Protein AF-A0A1Z9QX87-F1 (afdb_monomer_lite)

Foldseek 3Di:
DDDDDDDDDDDDDDDDDDDDDDDDDDDDDDDDDDDPDDDDDDDDDDDDDDDDDDDDDDDDDDDDPPPDDDPLLVAQKAFEDEPPQLVCVLVVFAQWDFALDDDPAFAKYFYHYPPPQWTFKMWTFHDKDDLDDLVRCVVCCRHHVDDSVQCVPPPRRRRMTRGIDPIGTQPDTAHFDADPPQPTMGGGDPSSSVVSNCSSVVVVDDDDDPDDDDDDDDDDPPPFPFDKWFAFPVRDTQDDPFQDDPQWWWWQDPVGIDTGNDRVVLRVVQVPDPKTWTWGQDPVRDTDITIGPDIGTDGDD

Sequence (301 aa):
MEFALIIGSVIFLFLLIGGNQKPQKPRKSESDALRIKIVIEESGKKKPSRDPVDQKPALCRTSQNNCSKHNASEISRGLIIAEPWIGKILNGGKVWEMRGQRTKMRGPIALIKKGSKTIVGICNIDSVEGPFDNRELALHQSKHQVPSDIYESPDYKWRYAWVLSEIEPLAQPVPYKHASGSVIWVKLDQDAVNRLAVANSSQIATPDSDTADSYTEPHDPEFVRMITVPYARDGSYFCRHRSLIGGSYFIESKHGSLEFTDYDEALDYMRNMSVARWCRPTDQSTCEILSAVEWKALIED

pLDDT: mean 73.54, std 24.58, range [23.95, 98.62]

Secondary structure (DSSP, 8-state):
-------------------------------------------------------PPPP------------GGG--EEEEE-TTHHHHHHTTS--EEEESS-----EEEEEEETTT-EEEEEEEEEEEE----HHHHHHTHHHH---HHHHSSTT----EEEEEEEEEEEEEEEE----TT-SSEEEPPHHHHHHHHHHHHTTS----------------TT--EEEEEEEETTS-B--TTTSEETTEEEEEETTEEEEES-HHHHHHHHHTSSS-EEEEE-TTS-EEEEEEEEEEEEEE-

Structure (mmCIF, N/CA/C/O backbone):
data_AF-A0A1Z9QX87-F1
#
_entry.id   AF-A0A1Z9QX87-F1
#
loop_
_atom_site.group_PDB
_atom_site.id
_atom_site.type_symbol
_atom_site.label_atom_id
_atom_site.label_alt_id
_atom_site.label_comp_id
_atom_site.label_asym_id
_atom_site.label_entity_id
_atom_site.label_seq_id
_atom_site.pdbx_PDB_ins_code
_atom_site.Cartn_x
_atom_site.Cartn_y
_atom_site.Cartn_z
_atom_site.occupancy
_atom_site.B_iso_or_equiv
_atom_site.auth_seq_id
_atom_site.auth_comp_id
_atom_site.auth_asym_id
_atom_site.auth_atom_id
_atom_site.pdbx_PDB_model_num
ATOM 1 N N . MET A 1 1 ? 55.630 37.358 7.686 1.00 37.88 1 MET A N 1
ATOM 2 C CA . MET A 1 1 ? 56.710 38.155 8.299 1.00 37.88 1 MET A CA 1
ATOM 3 C C . MET A 1 1 ? 57.772 37.228 8.879 1.00 37.88 1 MET A C 1
ATOM 5 O O . MET A 1 1 ? 57.575 36.776 9.998 1.00 37.88 1 MET A O 1
ATOM 9 N N . GLU A 1 2 ? 58.902 36.897 8.240 1.00 41.19 2 GLU A N 1
ATOM 10 C CA . GLU A 1 2 ? 59.359 36.818 6.820 1.00 41.19 2 GLU A CA 1
ATOM 11 C C . GLU A 1 2 ? 60.769 36.151 6.859 1.00 41.19 2 GLU A C 1
ATOM 13 O O . GLU A 1 2 ? 61.378 36.135 7.927 1.00 41.19 2 GLU A O 1
ATOM 18 N N . PHE A 1 3 ? 61.387 35.549 5.833 1.00 39.75 3 PHE A N 1
ATOM 19 C CA . PHE A 1 3 ? 61.154 35.429 4.377 1.00 39.75 3 PHE A CA 1
ATOM 20 C C . PHE A 1 3 ? 60.956 33.918 4.002 1.00 39.75 3 PHE A C 1
ATOM 22 O O . PHE A 1 3 ? 60.573 33.159 4.887 1.00 39.75 3 PHE A O 1
ATOM 29 N N . ALA A 1 4 ? 61.030 33.331 2.789 1.00 42.31 4 ALA A N 1
ATOM 30 C CA . ALA A 1 4 ? 61.715 33.571 1.497 1.00 42.31 4 ALA A CA 1
ATOM 31 C C . ALA A 1 4 ? 63.270 33.465 1.544 1.00 42.31 4 ALA A C 1
ATOM 33 O O . ALA A 1 4 ? 63.867 33.804 2.555 1.00 42.31 4 ALA A O 1
ATOM 34 N N . LEU A 1 5 ? 64.009 32.999 0.520 1.00 41.38 5 LEU A N 1
ATOM 35 C CA . LEU A 1 5 ? 63.677 32.424 -0.805 1.00 41.38 5 LEU A CA 1
ATOM 36 C C . LEU A 1 5 ? 64.917 31.648 -1.345 1.00 41.38 5 LEU A C 1
ATOM 38 O O . LEU A 1 5 ? 66.021 32.114 -1.103 1.00 41.38 5 LEU A O 1
ATOM 42 N N . ILE A 1 6 ? 64.750 30.524 -2.069 1.00 46.44 6 ILE A N 1
ATOM 43 C CA . ILE A 1 6 ? 65.712 29.802 -2.966 1.00 46.44 6 ILE A CA 1
ATOM 44 C C . ILE A 1 6 ? 64.861 28.680 -3.629 1.00 46.44 6 ILE A C 1
ATOM 46 O O . ILE A 1 6 ? 64.246 27.903 -2.908 1.00 46.44 6 ILE A O 1
ATOM 50 N N . ILE A 1 7 ? 64.496 28.677 -4.924 1.00 41.06 7 ILE A N 1
ATOM 51 C CA . ILE A 1 7 ? 65.274 28.533 -6.182 1.00 41.06 7 ILE A CA 1
ATOM 52 C C . ILE A 1 7 ? 66.052 27.198 -6.223 1.00 41.06 7 ILE A C 1
ATOM 54 O O . ILE A 1 7 ? 66.922 26.983 -5.400 1.00 41.06 7 ILE A O 1
ATOM 58 N N . GLY A 1 8 ? 65.862 26.260 -7.155 1.00 34.50 8 GLY A N 1
ATOM 59 C CA . GLY A 1 8 ? 64.929 26.166 -8.284 1.00 34.50 8 GLY A CA 1
ATOM 60 C C . GLY A 1 8 ? 65.544 25.334 -9.422 1.00 34.50 8 GLY A C 1
ATOM 61 O O . GLY A 1 8 ? 66.741 25.447 -9.671 1.00 34.50 8 GLY A O 1
ATOM 62 N N . SER A 1 9 ? 64.760 24.506 -10.123 1.00 41.81 9 SER A N 1
ATOM 63 C CA . SER A 1 9 ? 65.144 23.918 -11.424 1.00 41.81 9 SER A CA 1
ATOM 64 C C . SER A 1 9 ? 63.948 23.307 -12.154 1.00 41.81 9 SER A C 1
ATOM 66 O O . SER A 1 9 ? 63.432 22.262 -11.771 1.00 41.81 9 SER A O 1
ATOM 68 N N . VAL A 1 10 ? 63.555 23.950 -13.251 1.00 44.75 10 VAL A N 1
ATOM 69 C CA . VAL A 1 10 ? 62.853 23.317 -14.373 1.00 44.75 10 VAL A CA 1
ATOM 70 C C . VAL A 1 10 ? 63.880 23.190 -15.488 1.00 44.75 10 VAL A C 1
ATOM 72 O O . VAL A 1 10 ? 64.559 24.173 -15.769 1.00 44.75 10 VAL A O 1
ATOM 75 N N . ILE A 1 11 ? 63.953 22.044 -16.166 1.00 42.59 11 ILE A N 1
ATOM 76 C CA . ILE A 1 11 ? 64.287 22.012 -17.594 1.00 42.59 11 ILE A CA 1
ATOM 77 C C . ILE A 1 11 ? 63.691 20.761 -18.240 1.00 42.59 11 ILE A C 1
ATOM 79 O O . ILE A 1 11 ? 63.682 19.669 -17.676 1.00 42.59 11 ILE A O 1
ATOM 83 N N . PHE A 1 12 ? 63.134 20.981 -19.422 1.00 37.62 12 PHE A N 1
ATOM 84 C CA . PHE A 1 12 ? 62.467 20.005 -20.271 1.00 37.62 12 PHE A CA 1
ATOM 85 C C . PHE A 1 12 ? 63.509 19.436 -21.243 1.00 37.62 12 PHE A C 1
ATOM 87 O O . PHE A 1 12 ? 64.309 20.205 -21.777 1.00 37.62 12 PHE A O 1
ATOM 94 N N . LEU A 1 13 ? 63.475 18.136 -21.542 1.00 36.28 13 LEU A N 1
ATOM 95 C CA . LEU A 1 13 ? 64.140 17.605 -22.733 1.00 36.28 13 LEU A CA 1
ATOM 96 C C . LEU A 1 13 ? 63.161 16.719 -23.502 1.00 36.28 13 LEU A C 1
ATOM 98 O O . LEU A 1 13 ? 62.425 15.926 -22.920 1.00 36.28 13 LEU A O 1
ATOM 102 N N . PHE A 1 14 ? 63.124 16.921 -24.813 1.00 38.03 14 PHE A N 1
ATOM 103 C CA . PHE A 1 14 ? 62.158 16.342 -25.742 1.00 38.03 14 PHE A CA 1
ATOM 104 C C . PHE A 1 14 ? 62.900 15.867 -26.998 1.00 38.03 14 PHE A C 1
ATOM 106 O O . PHE A 1 14 ? 64.049 16.253 -27.204 1.00 38.03 14 PHE A O 1
ATOM 113 N N . LEU A 1 15 ? 62.187 15.143 -27.873 1.00 36.88 15 LEU A N 1
ATOM 114 C CA . LEU A 1 15 ? 62.666 14.577 -29.149 1.00 36.88 15 LEU A CA 1
ATOM 115 C C . LEU A 1 15 ? 63.562 13.322 -28.969 1.00 36.88 15 LEU A C 1
ATOM 117 O O . LEU A 1 15 ? 64.381 13.268 -28.062 1.00 36.88 15 LEU A O 1
ATOM 121 N N . LEU A 1 16 ? 63.473 12.273 -29.800 1.00 40.88 16 LEU A N 1
ATOM 122 C CA . LEU A 1 16 ? 62.533 11.963 -30.896 1.00 40.88 16 LEU A CA 1
ATOM 123 C C . LEU A 1 16 ? 62.563 10.441 -31.205 1.00 40.88 16 LEU A C 1
ATOM 125 O O . LEU A 1 16 ? 63.313 9.708 -30.571 1.00 40.88 16 LEU A O 1
ATOM 129 N N . ILE A 1 17 ? 61.840 10.014 -32.257 1.00 41.03 17 ILE A N 1
ATOM 130 C CA . ILE A 1 17 ? 61.814 8.648 -32.839 1.00 41.03 17 ILE A CA 1
ATOM 131 C C . ILE A 1 17 ? 61.060 7.626 -31.953 1.00 41.03 17 ILE A C 1
ATOM 133 O O . ILE A 1 17 ? 61.215 7.597 -30.743 1.00 41.03 17 ILE A O 1
ATOM 137 N N . GLY A 1 18 ? 60.212 6.736 -32.476 1.00 34.47 18 GLY A N 1
ATOM 138 C CA . GLY A 1 18 ? 59.696 6.575 -33.841 1.00 34.47 18 GLY A CA 1
ATOM 139 C C . GLY A 1 18 ? 58.699 5.409 -33.870 1.00 34.47 18 GLY A C 1
ATOM 140 O O . GLY A 1 18 ? 58.921 4.390 -33.224 1.00 34.47 18 GLY A O 1
ATOM 141 N N . GLY A 1 19 ? 57.558 5.581 -34.540 1.00 36.97 19 GLY A N 1
ATOM 142 C CA . GLY A 1 19 ? 56.408 4.686 -34.370 1.00 36.97 19 GLY A CA 1
ATOM 143 C C . GLY A 1 19 ? 56.351 3.480 -35.311 1.00 36.97 19 GLY A C 1
ATOM 144 O O . GLY A 1 19 ? 57.050 3.404 -36.318 1.00 36.97 19 GLY A O 1
ATOM 145 N N . ASN A 1 20 ? 55.416 2.574 -35.018 1.00 39.34 20 ASN A N 1
ATOM 146 C CA . ASN A 1 20 ? 54.741 1.756 -36.025 1.00 39.34 20 ASN A CA 1
ATOM 147 C C . ASN A 1 20 ? 53.420 1.212 -35.459 1.00 39.34 20 ASN A C 1
ATOM 149 O O . ASN A 1 20 ? 53.405 0.638 -34.372 1.00 39.34 20 ASN A O 1
ATOM 153 N N . GLN A 1 21 ? 52.318 1.348 -36.199 1.00 43.56 21 GLN A N 1
ATOM 154 C CA . GLN A 1 21 ? 51.099 0.585 -35.917 1.00 43.56 21 GLN A CA 1
ATOM 155 C C . GLN A 1 21 ? 51.148 -0.753 -36.664 1.00 43.56 21 GLN A C 1
ATOM 157 O O . GLN A 1 21 ? 51.611 -0.820 -37.802 1.00 43.56 21 GLN A O 1
ATOM 162 N N . LYS A 1 22 ? 50.570 -1.804 -36.078 1.00 42.34 22 LYS A N 1
ATOM 163 C CA . LYS A 1 22 ? 50.068 -2.957 -36.838 1.00 42.34 22 LYS A CA 1
ATOM 164 C C . LYS A 1 22 ? 48.636 -3.265 -36.397 1.00 42.34 22 LYS A C 1
ATOM 166 O O . LYS A 1 22 ? 48.447 -3.632 -35.239 1.00 42.34 22 LYS A O 1
ATOM 171 N N . PRO A 1 23 ? 47.631 -3.142 -37.282 1.00 43.09 23 PRO A N 1
ATOM 172 C CA . PRO A 1 23 ? 46.273 -3.552 -36.960 1.00 43.09 23 PRO A CA 1
ATOM 173 C C . PRO A 1 23 ? 46.175 -5.083 -36.970 1.00 43.09 23 PRO A C 1
ATOM 175 O O . PRO A 1 23 ? 46.652 -5.733 -37.903 1.00 43.09 23 PRO A O 1
ATOM 178 N N . GLN A 1 24 ? 45.509 -5.663 -35.970 1.00 40.44 24 GLN A N 1
ATOM 179 C CA . GLN A 1 24 ? 44.977 -7.023 -36.083 1.00 40.44 24 GLN A CA 1
ATOM 180 C C . GLN A 1 24 ? 43.512 -6.991 -36.533 1.00 40.44 24 GLN A C 1
ATOM 182 O O . GLN A 1 24 ? 42.819 -5.985 -36.398 1.00 40.44 24 GLN A O 1
ATOM 187 N N . LYS A 1 25 ? 43.086 -8.070 -37.194 1.00 42.25 25 LYS A N 1
ATOM 188 C CA . LYS A 1 25 ? 41.996 -8.063 -38.177 1.00 42.25 25 LYS A CA 1
ATOM 189 C C . LYS A 1 25 ? 40.915 -9.081 -37.780 1.00 42.25 25 LYS A C 1
ATOM 191 O O . LYS A 1 25 ? 41.281 -10.212 -37.466 1.00 42.25 25 LYS A O 1
ATOM 196 N N . PRO A 1 26 ? 39.614 -8.738 -37.823 1.00 51.31 26 PRO A N 1
ATOM 197 C CA . PRO A 1 26 ? 38.550 -9.659 -37.425 1.00 51.31 26 PRO A CA 1
ATOM 198 C C . PRO A 1 26 ? 38.370 -10.810 -38.430 1.00 51.31 26 PRO A C 1
ATOM 200 O O . PRO A 1 26 ? 38.398 -10.598 -39.643 1.00 51.31 26 PRO A O 1
ATOM 203 N N . ARG A 1 27 ? 38.188 -12.025 -37.899 1.00 37.91 27 ARG A N 1
ATOM 204 C CA . ARG A 1 27 ? 37.862 -13.319 -38.548 1.00 37.91 27 ARG A CA 1
ATOM 205 C C . ARG A 1 27 ? 37.584 -14.316 -37.403 1.00 37.91 27 ARG A C 1
ATOM 207 O O . ARG A 1 27 ? 38.268 -14.215 -36.394 1.00 37.91 27 ARG A O 1
ATOM 214 N N . LYS A 1 28 ? 36.661 -15.284 -37.444 1.00 36.56 28 LYS A N 1
ATOM 215 C CA . LYS A 1 28 ? 35.687 -15.812 -38.435 1.00 36.56 28 LYS A CA 1
ATOM 216 C C . LYS A 1 28 ? 34.430 -16.232 -37.627 1.00 36.56 28 LYS A C 1
ATOM 218 O O . LYS A 1 28 ? 34.598 -16.684 -36.504 1.00 36.56 28 LYS A O 1
ATOM 223 N N . SER A 1 29 ? 33.193 -15.893 -37.997 1.00 37.47 29 SER A N 1
ATOM 224 C CA . SER A 1 29 ? 32.308 -16.478 -39.034 1.00 37.47 29 SER A CA 1
ATOM 225 C C . SER A 1 29 ? 31.774 -17.902 -38.754 1.00 37.47 29 SER A C 1
ATOM 227 O O . SER A 1 29 ? 32.502 -18.870 -38.939 1.00 37.47 29 SER A O 1
ATOM 229 N N . GLU A 1 30 ? 30.464 -17.954 -38.471 1.00 35.78 30 GLU A N 1
ATOM 230 C CA . GLU A 1 30 ? 29.474 -18.987 -38.854 1.00 35.78 30 GLU A CA 1
ATOM 231 C C . GLU A 1 30 ? 29.373 -20.358 -38.143 1.00 35.78 30 GLU A C 1
ATOM 233 O O . GLU A 1 30 ? 30.348 -21.015 -37.803 1.00 35.78 30 GLU A O 1
ATOM 238 N N . SER A 1 31 ? 28.098 -20.764 -38.009 1.00 36.66 31 SER A N 1
ATOM 239 C CA . SER A 1 31 ? 27.526 -22.124 -37.966 1.00 36.66 31 SER A CA 1
ATOM 240 C C . SER A 1 31 ? 28.099 -23.195 -37.022 1.00 36.66 31 SER A C 1
ATOM 242 O O . SER A 1 31 ? 28.969 -23.965 -37.409 1.00 36.66 31 SER A O 1
ATOM 244 N N . ASP A 1 32 ? 27.402 -23.397 -35.900 1.00 35.06 32 ASP A N 1
ATOM 245 C CA . ASP A 1 32 ? 26.780 -24.696 -35.577 1.00 35.06 32 ASP A CA 1
ATOM 246 C C . ASP A 1 32 ? 25.432 -24.409 -34.872 1.00 35.06 32 ASP A C 1
ATOM 248 O O . ASP A 1 32 ? 25.385 -23.789 -33.815 1.00 35.06 32 ASP A O 1
ATOM 252 N N . ALA A 1 33 ? 24.287 -24.541 -35.547 1.00 37.59 33 ALA A N 1
ATOM 253 C CA . ALA A 1 33 ? 23.578 -25.786 -35.882 1.00 37.59 33 ALA A CA 1
ATOM 254 C C . ALA A 1 33 ? 22.630 -26.260 -34.757 1.00 37.59 33 ALA A C 1
ATOM 256 O O . ALA A 1 33 ? 22.972 -27.054 -33.883 1.00 37.59 33 ALA A O 1
ATOM 257 N N . LEU A 1 34 ? 21.384 -25.774 -34.837 1.00 38.16 34 LEU A N 1
ATOM 258 C CA . LEU A 1 34 ? 20.216 -26.211 -34.061 1.00 38.16 34 LEU A CA 1
ATOM 259 C C . LEU A 1 34 ? 20.136 -27.740 -33.906 1.00 38.16 34 LEU A C 1
ATOM 261 O O . LEU A 1 34 ? 20.074 -28.462 -34.903 1.00 38.16 34 LEU A O 1
ATOM 265 N N . ARG A 1 35 ? 20.020 -28.240 -32.666 1.00 34.34 35 ARG A N 1
ATOM 266 C CA . ARG A 1 35 ? 19.700 -29.661 -32.422 1.00 34.34 35 ARG A CA 1
ATOM 267 C C . ARG A 1 35 ? 18.888 -29.964 -31.157 1.00 34.34 35 ARG A C 1
ATOM 269 O O . ARG A 1 35 ? 19.047 -31.020 -30.549 1.00 34.34 35 ARG A O 1
ATOM 276 N N . ILE A 1 36 ? 17.958 -29.075 -30.800 1.00 36.44 36 ILE A N 1
ATOM 277 C CA . ILE A 1 36 ? 16.922 -29.386 -29.803 1.00 36.44 36 ILE A CA 1
ATOM 278 C C . ILE A 1 36 ? 15.969 -30.428 -30.409 1.00 36.44 36 ILE A C 1
ATOM 280 O O . ILE A 1 36 ? 15.165 -30.111 -31.283 1.00 36.44 36 ILE A O 1
ATOM 284 N N . LYS A 1 37 ? 16.057 -31.682 -29.953 1.00 35.19 37 LYS A N 1
ATOM 285 C CA . LYS A 1 37 ? 15.075 -32.724 -30.279 1.00 35.19 37 LYS A CA 1
ATOM 286 C C . LYS A 1 37 ? 13.852 -32.582 -29.374 1.00 35.19 37 LYS A C 1
ATOM 288 O O . LYS A 1 37 ? 13.837 -33.131 -28.276 1.00 35.19 37 LYS A O 1
ATOM 293 N N . ILE A 1 38 ? 12.823 -31.888 -29.850 1.00 32.94 38 ILE A N 1
ATOM 294 C CA . ILE A 1 38 ? 11.470 -32.043 -29.307 1.00 32.94 38 ILE A CA 1
ATOM 295 C C . ILE A 1 38 ? 10.851 -33.269 -29.984 1.00 32.94 38 ILE A C 1
ATOM 297 O O . ILE A 1 38 ? 10.769 -33.319 -31.210 1.00 32.94 38 ILE A O 1
ATOM 301 N N . VAL A 1 39 ? 10.437 -34.255 -29.189 1.00 33.34 39 VAL A N 1
ATOM 302 C CA . VAL A 1 39 ? 9.613 -35.381 -29.646 1.00 33.34 39 VAL A CA 1
ATOM 303 C C . VAL A 1 39 ? 8.203 -35.147 -29.120 1.00 33.34 39 VAL A C 1
ATOM 305 O O . VAL A 1 39 ? 7.997 -35.093 -27.911 1.00 33.34 39 VAL A O 1
ATOM 308 N N . ILE A 1 40 ? 7.252 -34.992 -30.037 1.00 32.41 40 ILE A N 1
ATOM 309 C CA . ILE A 1 40 ? 5.815 -35.023 -29.761 1.00 32.41 40 ILE A CA 1
ATOM 310 C C . ILE A 1 40 ? 5.281 -36.251 -30.492 1.00 32.41 40 ILE A C 1
ATOM 312 O O . ILE A 1 40 ? 5.396 -36.328 -31.715 1.00 32.41 40 ILE A O 1
ATOM 316 N N . GLU A 1 41 ? 4.704 -37.196 -29.755 1.00 35.47 41 GLU A N 1
ATOM 317 C CA . GLU A 1 41 ? 3.904 -38.277 -30.330 1.00 35.47 41 GLU A CA 1
ATOM 318 C C . GLU A 1 41 ? 2.426 -38.021 -30.024 1.00 35.47 41 GLU A C 1
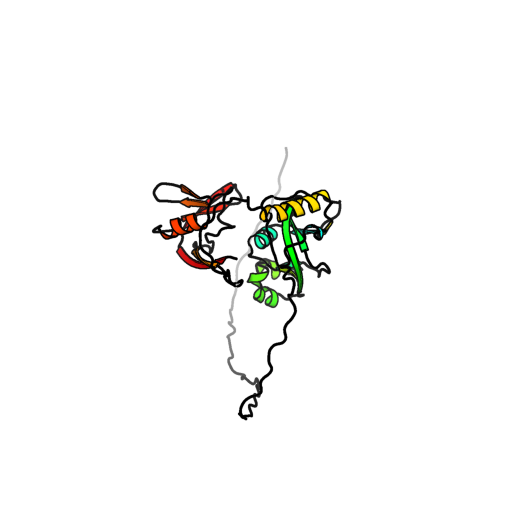ATOM 320 O O . GLU A 1 41 ? 1.999 -38.076 -28.873 1.00 35.47 41 GLU A O 1
ATOM 325 N N . GLU A 1 42 ? 1.633 -37.758 -31.064 1.00 38.69 42 GLU A N 1
ATOM 326 C CA . GLU A 1 42 ? 0.172 -37.761 -30.980 1.00 38.69 42 GLU A CA 1
ATOM 327 C C . GLU A 1 42 ? -0.397 -39.062 -31.563 1.00 38.69 42 GLU A C 1
ATOM 329 O O . GLU A 1 42 ? -0.409 -39.254 -32.779 1.00 38.69 42 GLU A O 1
ATOM 334 N N . SER A 1 43 ? -0.962 -39.932 -30.720 1.00 34.53 43 SER A N 1
ATOM 335 C CA . SER A 1 43 ? -2.053 -40.840 -31.116 1.00 34.53 43 SER A CA 1
ATOM 336 C C . SER A 1 43 ? -2.771 -41.427 -29.884 1.00 34.53 43 SER A C 1
ATOM 338 O O . SER A 1 43 ? -2.140 -41.699 -28.872 1.00 34.53 43 SER A O 1
ATOM 340 N N . GLY A 1 44 ? -4.093 -41.637 -29.882 1.00 32.62 44 GLY A N 1
ATOM 341 C CA . GLY A 1 44 ? -5.079 -41.156 -30.853 1.00 32.62 44 GLY A CA 1
ATOM 342 C C . GLY A 1 44 ? -6.530 -41.600 -30.575 1.00 32.62 44 GLY A C 1
ATOM 343 O O . GLY A 1 44 ? -6.776 -42.695 -30.088 1.00 32.62 44 GLY A O 1
ATOM 344 N N . LYS A 1 45 ? -7.484 -40.737 -30.958 1.00 37.84 45 LYS A N 1
ATOM 345 C CA . LYS A 1 45 ? -8.886 -41.001 -31.376 1.00 37.84 45 LYS A CA 1
ATOM 346 C C . LYS A 1 45 ? -9.695 -42.138 -30.698 1.00 37.84 45 LYS A C 1
ATOM 348 O O . LYS A 1 45 ? -9.559 -43.299 -31.078 1.00 37.84 45 LYS A O 1
ATOM 353 N N . LYS A 1 46 ? -10.770 -41.770 -29.973 1.00 33.34 46 LYS A N 1
ATOM 354 C CA . LYS A 1 46 ? -12.122 -42.377 -30.138 1.00 33.34 46 LYS A CA 1
ATOM 355 C C . LYS A 1 46 ? -13.259 -41.508 -29.559 1.00 33.34 46 LYS A C 1
ATOM 357 O O . LYS A 1 46 ? -13.018 -40.652 -28.717 1.00 33.34 46 LYS A O 1
ATOM 362 N N . LYS A 1 47 ? -14.481 -41.697 -30.081 1.00 31.47 47 LYS A N 1
ATOM 363 C CA . LYS A 1 47 ? -15.748 -40.959 -29.823 1.00 31.47 47 LYS A CA 1
ATOM 364 C C . LYS A 1 47 ? -16.913 -41.798 -30.426 1.00 31.47 47 LYS A C 1
ATOM 366 O O . LYS A 1 47 ? -16.605 -42.581 -31.327 1.00 31.47 47 LYS A O 1
ATOM 371 N N . PRO A 1 48 ? -18.216 -41.569 -30.142 1.00 47.03 48 PRO A N 1
ATOM 372 C CA . PRO A 1 48 ? -18.958 -41.450 -28.868 1.00 47.03 48 PRO A CA 1
ATOM 373 C C . PRO A 1 48 ? -20.032 -42.567 -28.692 1.00 47.03 48 PRO A C 1
ATOM 375 O O . 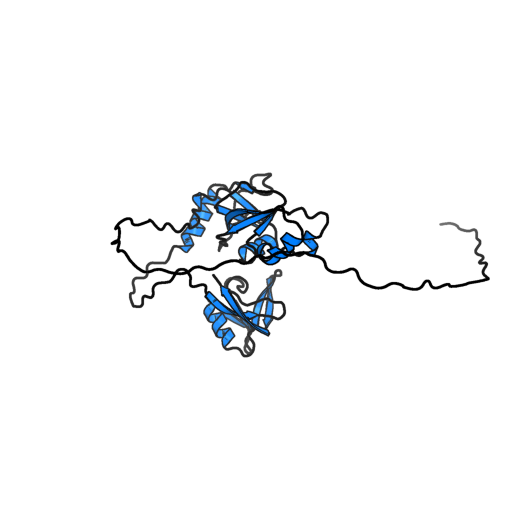PRO A 1 48 ? -20.298 -43.311 -29.634 1.00 47.03 48 PRO A O 1
ATOM 378 N N . SER A 1 49 ? -20.768 -42.598 -27.566 1.00 31.42 49 SER A N 1
ATOM 379 C CA . SER A 1 49 ? -22.107 -43.235 -27.513 1.00 31.42 49 SER A CA 1
ATOM 380 C C . SER A 1 49 ? -23.040 -42.728 -26.390 1.00 31.42 49 SER A C 1
ATOM 382 O O . SER A 1 49 ? -22.823 -43.039 -25.226 1.00 31.42 49 SER A O 1
ATOM 384 N N . ARG A 1 50 ? -24.097 -42.015 -26.805 1.00 34.00 50 ARG A N 1
ATOM 385 C CA . ARG A 1 50 ? -25.498 -41.998 -26.319 1.00 34.00 50 ARG A CA 1
ATOM 386 C C . ARG A 1 50 ? -25.855 -42.091 -24.814 1.00 34.00 50 ARG A C 1
ATOM 388 O O . ARG A 1 50 ? -25.901 -43.190 -24.275 1.00 34.00 50 ARG A O 1
ATOM 395 N N . ASP A 1 51 ? -26.321 -40.952 -24.286 1.00 33.44 51 ASP A N 1
ATOM 396 C CA . ASP A 1 51 ? -27.669 -40.703 -23.704 1.00 33.44 51 ASP A CA 1
ATOM 397 C C . ASP A 1 51 ? -28.125 -41.528 -22.445 1.00 33.44 51 ASP A C 1
ATOM 399 O O . ASP A 1 51 ? -27.304 -42.229 -21.858 1.00 33.44 51 ASP A O 1
ATOM 403 N N . PRO A 1 52 ? -29.325 -41.313 -21.842 1.00 46.28 52 PRO A N 1
ATOM 404 C CA . PRO A 1 52 ? -29.368 -40.614 -20.546 1.00 46.28 52 PRO A CA 1
ATOM 405 C C . PRO A 1 52 ? -30.147 -41.336 -19.418 1.00 46.28 52 PRO A C 1
ATOM 407 O O . PRO A 1 52 ? -30.982 -42.201 -19.674 1.00 46.28 52 PRO A O 1
ATOM 410 N N . VAL A 1 53 ? -29.933 -40.928 -18.156 1.00 35.12 53 VAL A N 1
ATOM 411 C CA . VAL A 1 53 ? -30.728 -41.377 -16.989 1.00 35.12 53 VAL A CA 1
ATOM 412 C C . VAL A 1 53 ? -30.956 -40.224 -16.002 1.00 35.12 53 VAL A C 1
ATOM 414 O O . VAL A 1 53 ? -30.010 -39.536 -15.621 1.00 35.12 53 VAL A O 1
ATOM 417 N N . ASP A 1 54 ? -32.205 -40.041 -15.569 1.00 34.50 54 ASP A N 1
ATOM 418 C CA . ASP A 1 54 ? -32.627 -39.048 -14.574 1.00 34.50 54 ASP A CA 1
ATOM 419 C C . ASP A 1 54 ? -32.064 -39.294 -13.166 1.00 34.50 54 ASP A C 1
ATOM 421 O O . ASP A 1 54 ? -32.106 -40.420 -12.666 1.00 34.50 54 ASP A O 1
ATOM 425 N N . GLN A 1 55 ? -31.728 -38.214 -12.447 1.00 32.69 55 GLN A N 1
ATOM 426 C CA . GLN A 1 55 ? -31.929 -38.146 -10.992 1.00 32.69 55 GLN A CA 1
ATOM 427 C C . GLN A 1 55 ? -32.550 -36.798 -10.586 1.00 32.69 55 GLN A C 1
ATOM 429 O O . GLN A 1 55 ? -32.128 -35.727 -11.017 1.00 32.69 55 GLN A O 1
ATOM 434 N N . LYS A 1 56 ? -33.607 -36.882 -9.772 1.00 34.00 56 LYS A N 1
ATOM 435 C CA . LYS A 1 56 ? -34.488 -35.784 -9.330 1.00 34.00 56 LYS A CA 1
ATOM 436 C C . LYS A 1 56 ? -33.879 -35.078 -8.095 1.00 34.00 56 LYS A C 1
ATOM 438 O O . LYS A 1 56 ? -33.195 -35.753 -7.327 1.00 34.00 56 LYS A O 1
ATOM 443 N N . PRO A 1 57 ? -34.066 -33.756 -7.880 1.00 28.80 57 PRO A N 1
ATOM 444 C CA . PRO A 1 57 ? -33.167 -32.989 -7.013 1.00 28.80 57 PRO A CA 1
ATOM 445 C C . PRO A 1 57 ? -33.289 -33.310 -5.520 1.00 28.80 57 PRO A C 1
ATOM 447 O O . PRO A 1 57 ? -34.385 -33.507 -4.991 1.00 28.80 57 PRO A O 1
ATOM 450 N N . ALA A 1 58 ? -32.146 -33.263 -4.833 1.00 32.44 58 ALA A N 1
ATOM 451 C CA . ALA A 1 58 ? -32.077 -33.247 -3.379 1.00 32.44 58 ALA A CA 1
ATOM 452 C C . ALA A 1 58 ? -32.385 -31.838 -2.843 1.00 32.44 58 ALA A C 1
ATOM 454 O O . ALA A 1 58 ? -31.799 -30.848 -3.277 1.00 32.44 58 ALA A O 1
ATOM 455 N N . LEU A 1 59 ? -33.309 -31.764 -1.885 1.00 31.80 59 LEU A N 1
ATOM 456 C CA . LEU A 1 59 ? -33.594 -30.565 -1.097 1.00 31.80 59 LEU A CA 1
ATOM 457 C C . LEU A 1 59 ? -32.601 -30.463 0.080 1.00 31.80 59 LEU A C 1
ATOM 459 O O . LEU A 1 59 ? -32.040 -31.474 0.498 1.00 31.80 59 LEU A O 1
ATOM 463 N N . CYS A 1 60 ? -32.505 -29.277 0.696 1.00 23.95 60 CYS A N 1
ATOM 464 C CA . CYS A 1 60 ? -31.608 -28.938 1.814 1.00 23.95 60 CYS A CA 1
ATOM 465 C C . CYS A 1 60 ? -30.139 -28.735 1.365 1.00 23.95 60 CYS A C 1
ATOM 467 O O . CYS A 1 60 ? -29.634 -29.459 0.520 1.00 23.95 60 CYS A O 1
ATOM 469 N N . ARG A 1 61 ? -29.390 -27.759 1.888 1.00 27.08 61 ARG A N 1
ATOM 470 C CA . ARG A 1 61 ? -29.592 -26.952 3.106 1.00 27.08 61 ARG A CA 1
ATOM 471 C C . ARG A 1 61 ? -29.074 -25.526 2.877 1.00 27.08 61 ARG A C 1
ATOM 473 O O . ARG A 1 61 ? -28.068 -25.355 2.199 1.00 27.08 61 ARG A O 1
ATOM 480 N N . THR A 1 62 ? -29.741 -24.518 3.438 1.00 29.14 62 THR A N 1
ATOM 481 C CA . THR A 1 62 ? -29.343 -23.108 3.297 1.00 29.14 62 THR A CA 1
ATOM 482 C C . THR A 1 62 ? -27.957 -22.889 3.904 1.00 29.14 62 THR A C 1
ATOM 484 O O . THR A 1 62 ? -27.801 -22.991 5.120 1.00 29.14 62 THR A O 1
ATOM 487 N N . SER A 1 63 ? -26.951 -22.612 3.072 1.00 34.75 63 SER A N 1
ATOM 488 C CA . SER A 1 63 ? -25.642 -22.178 3.565 1.00 34.75 63 SER A CA 1
ATOM 489 C C . SER A 1 63 ? -25.740 -20.730 4.032 1.00 34.75 63 SER A C 1
ATOM 491 O O . SER A 1 63 ? -26.354 -19.896 3.366 1.00 34.75 63 SER A O 1
ATOM 493 N N . GLN A 1 64 ? -25.165 -20.430 5.192 1.00 38.84 64 GLN A N 1
ATOM 494 C CA . GLN A 1 64 ? -25.130 -19.073 5.727 1.00 38.84 64 GLN A CA 1
ATOM 495 C C . GLN A 1 64 ? -24.002 -18.316 5.023 1.00 38.84 64 GLN A C 1
ATOM 497 O O . GLN A 1 64 ? -22.829 -18.532 5.325 1.00 38.84 64 GLN A O 1
ATOM 502 N N . ASN A 1 65 ? -24.357 -17.449 4.072 1.00 32.62 65 ASN A N 1
ATOM 503 C CA . ASN A 1 65 ? -23.402 -16.646 3.306 1.00 32.62 65 ASN A CA 1
ATOM 504 C C . ASN A 1 65 ? -22.826 -15.498 4.157 1.00 32.62 65 ASN A C 1
ATOM 506 O O . ASN A 1 65 ? -23.096 -14.323 3.914 1.00 32.62 65 ASN A O 1
ATOM 510 N N . ASN A 1 66 ? -21.998 -15.845 5.144 1.00 39.94 66 ASN A N 1
ATOM 511 C CA . ASN A 1 66 ? -21.084 -14.904 5.780 1.00 39.94 66 ASN A CA 1
ATOM 512 C C . ASN A 1 66 ? -19.991 -14.530 4.769 1.00 39.94 66 ASN A C 1
ATOM 514 O O . ASN A 1 66 ? -18.937 -15.162 4.726 1.00 39.94 66 ASN A O 1
ATOM 518 N N . CYS A 1 67 ? -20.245 -13.502 3.957 1.00 39.34 67 CYS A N 1
ATOM 519 C CA . CYS A 1 67 ? -19.179 -12.812 3.239 1.00 39.34 67 CYS A CA 1
ATOM 520 C C . CYS A 1 67 ? -18.210 -12.218 4.274 1.00 39.34 67 CYS A C 1
ATOM 522 O O . CYS A 1 67 ? -18.639 -11.513 5.194 1.00 39.34 67 CYS A O 1
ATOM 524 N N . SER A 1 68 ? -16.926 -12.555 4.168 1.00 40.72 68 SER A N 1
ATOM 525 C CA . SER A 1 68 ? -15.908 -12.293 5.187 1.00 40.72 68 SER A CA 1
ATOM 526 C C . SER A 1 68 ? -15.420 -10.845 5.177 1.00 40.72 68 SER A C 1
ATOM 528 O O . SER A 1 68 ? -14.265 -10.576 4.873 1.00 40.72 68 SER A O 1
ATOM 530 N N . LYS A 1 69 ? -16.289 -9.906 5.569 1.00 51.47 69 LYS A N 1
ATOM 531 C CA . LYS A 1 69 ? -15.841 -8.573 5.999 1.00 51.47 69 LYS A CA 1
ATOM 532 C C . LYS A 1 69 ? -14.825 -8.723 7.135 1.00 51.47 69 LYS A C 1
ATOM 534 O O . LYS A 1 69 ? -15.022 -9.564 8.016 1.00 51.47 69 LYS A O 1
ATOM 539 N N . HIS A 1 70 ? -13.795 -7.875 7.167 1.00 53.66 70 HIS A N 1
ATOM 540 C CA . HIS A 1 70 ? -12.805 -7.870 8.249 1.00 53.66 70 HIS A CA 1
ATOM 541 C C . HIS A 1 70 ? -13.466 -7.716 9.624 1.00 53.66 70 HIS A C 1
ATOM 543 O O . HIS A 1 70 ? -13.859 -6.613 10.020 1.00 53.66 70 HIS A O 1
ATOM 549 N N . ASN A 1 71 ? -13.505 -8.801 10.402 1.00 65.50 71 ASN A N 1
ATOM 550 C CA . ASN A 1 71 ? -13.773 -8.745 11.835 1.00 65.50 71 ASN A CA 1
ATOM 551 C C . ASN A 1 71 ? -12.650 -7.935 12.498 1.00 65.50 71 ASN A C 1
ATOM 553 O O . ASN A 1 71 ? -11.614 -8.471 12.885 1.00 65.50 71 ASN A O 1
ATOM 557 N N . ALA A 1 72 ? -12.836 -6.623 12.638 1.00 61.69 72 ALA A N 1
ATOM 558 C CA . ALA A 1 72 ? -11.809 -5.717 13.155 1.00 61.69 72 ALA A CA 1
ATOM 559 C C . ALA A 1 72 ? -11.345 -6.063 14.589 1.00 61.69 72 ALA A C 1
ATOM 561 O O . ALA A 1 72 ? -10.243 -5.697 14.993 1.00 61.69 72 ALA A O 1
ATOM 562 N N . SER A 1 73 ? -12.154 -6.821 15.335 1.00 64.06 73 SER A N 1
ATOM 563 C CA . SER A 1 73 ? -11.814 -7.453 16.616 1.00 64.06 73 SER A CA 1
ATOM 564 C C . SER A 1 73 ? -10.671 -8.479 16.535 1.00 64.06 73 SER A C 1
ATOM 566 O O . SER A 1 73 ? -10.002 -8.718 17.540 1.00 64.06 73 SER A O 1
ATOM 568 N N . GLU A 1 74 ? -10.413 -9.066 15.364 1.00 83.31 74 GLU A N 1
ATOM 569 C CA . GLU A 1 74 ? -9.323 -10.021 15.114 1.00 83.31 74 GLU A CA 1
ATOM 570 C C . GLU A 1 74 ? -7.992 -9.319 14.767 1.00 83.31 74 GLU A C 1
ATOM 572 O O . GLU A 1 74 ? -6.916 -9.917 14.899 1.00 83.31 74 GLU A O 1
ATOM 577 N N . ILE A 1 75 ? -8.034 -8.026 14.403 1.00 91.25 75 ILE A N 1
ATOM 578 C CA . ILE A 1 75 ? -6.872 -7.220 13.986 1.00 91.25 75 ILE A CA 1
ATOM 579 C C . ILE A 1 75 ? -5.998 -6.868 15.198 1.00 91.25 75 ILE A C 1
ATOM 581 O O . ILE A 1 75 ? -5.993 -5.766 15.742 1.00 91.25 75 ILE A O 1
ATOM 585 N N . SER A 1 76 ? -5.206 -7.845 15.629 1.00 90.44 76 SER A N 1
ATOM 586 C CA . SER A 1 76 ? -4.327 -7.743 16.801 1.00 90.44 76 SER A CA 1
ATOM 587 C C . SER A 1 76 ? -2.955 -7.115 16.510 1.00 90.44 76 SER A C 1
ATOM 589 O O . SER A 1 76 ? -2.198 -6.811 17.443 1.00 90.44 76 SER A O 1
ATOM 591 N N . ARG A 1 77 ? -2.592 -6.935 15.230 1.00 92.94 77 ARG A N 1
ATOM 592 C CA . ARG A 1 77 ? -1.266 -6.457 14.805 1.00 92.94 77 ARG A CA 1
ATOM 593 C C . ARG A 1 77 ? -1.323 -5.510 13.615 1.00 92.94 77 ARG A C 1
ATOM 595 O O . ARG A 1 77 ? -2.150 -5.673 12.725 1.00 92.94 77 ARG A O 1
ATOM 602 N N . GLY A 1 78 ? -0.366 -4.587 13.573 1.00 95.00 78 GLY A N 1
ATOM 603 C CA . GLY A 1 78 ? -0.107 -3.730 12.420 1.00 95.00 78 GLY A CA 1
ATOM 604 C C . GLY A 1 78 ? 1.286 -3.928 11.822 1.00 95.00 78 GLY A C 1
ATOM 605 O O . GLY A 1 78 ? 2.256 -4.169 12.548 1.00 95.00 78 GLY A O 1
ATOM 606 N N . LEU A 1 79 ? 1.382 -3.813 10.499 1.00 96.81 79 LEU A N 1
ATOM 607 C CA . LEU A 1 79 ? 2.614 -3.888 9.718 1.00 96.81 79 LEU A CA 1
ATOM 608 C C . LEU A 1 79 ? 3.104 -2.479 9.364 1.00 96.81 79 LEU A C 1
ATOM 610 O O . LEU A 1 79 ? 2.393 -1.707 8.722 1.00 96.81 79 LEU A O 1
ATOM 614 N N . ILE A 1 80 ? 4.336 -2.147 9.753 1.00 95.44 80 ILE A N 1
ATOM 615 C CA . ILE A 1 80 ? 4.964 -0.868 9.403 1.00 95.44 80 ILE A CA 1
ATOM 616 C C . ILE A 1 80 ? 5.518 -0.938 7.975 1.00 95.44 80 ILE A C 1
ATOM 618 O O . ILE A 1 80 ? 6.433 -1.723 7.694 1.00 95.44 80 ILE A O 1
ATOM 622 N N . ILE A 1 81 ? 5.010 -0.075 7.094 1.00 96.25 81 ILE A N 1
ATOM 623 C CA . ILE A 1 81 ? 5.420 0.057 5.689 1.00 96.25 81 ILE A CA 1
ATOM 624 C C . ILE A 1 81 ? 5.849 1.509 5.421 1.00 96.25 81 ILE A C 1
ATOM 626 O O . ILE A 1 81 ? 5.243 2.459 5.915 1.00 96.25 81 ILE A O 1
ATOM 630 N N . ALA A 1 82 ? 6.944 1.694 4.682 1.00 93.81 82 ALA A N 1
ATOM 631 C CA . ALA A 1 82 ? 7.465 3.015 4.321 1.00 93.81 82 ALA A CA 1
ATOM 632 C C . ALA A 1 82 ? 6.861 3.531 3.007 1.00 93.81 82 ALA A C 1
ATOM 634 O O . ALA A 1 82 ? 6.420 2.743 2.174 1.00 93.81 82 ALA A O 1
ATOM 635 N N . GLU A 1 83 ? 6.907 4.843 2.785 1.00 92.56 83 GLU A N 1
ATOM 636 C CA . GLU A 1 83 ? 6.686 5.393 1.444 1.00 92.56 83 GLU A CA 1
ATOM 637 C C . GLU A 1 83 ? 7.840 5.016 0.495 1.00 92.56 83 GLU A C 1
ATOM 639 O O . GLU A 1 83 ? 8.960 4.790 0.967 1.00 92.56 83 GLU A O 1
ATOM 644 N N . PRO A 1 84 ? 7.593 4.912 -0.827 1.00 95.25 84 PRO A N 1
ATOM 645 C CA . PRO A 1 84 ? 6.299 5.058 -1.518 1.00 95.25 84 PRO A CA 1
ATOM 646 C C . PRO A 1 84 ? 5.423 3.787 -1.475 1.00 95.25 84 PRO A C 1
ATOM 648 O O . PRO A 1 84 ? 4.392 3.702 -2.140 1.00 95.25 84 PRO A O 1
ATOM 651 N N . TRP A 1 85 ? 5.858 2.747 -0.758 1.00 97.06 85 TRP A N 1
ATOM 652 C CA . TRP A 1 85 ? 5.257 1.413 -0.809 1.00 97.06 85 TRP A CA 1
ATOM 653 C C . TRP A 1 85 ? 3.879 1.352 -0.153 1.00 97.06 85 TRP A C 1
ATOM 655 O O . TRP A 1 85 ? 3.001 0.682 -0.689 1.00 97.06 85 TRP A O 1
ATOM 665 N N . ILE A 1 86 ? 3.673 2.074 0.954 1.00 96.62 86 ILE A N 1
ATOM 666 C CA . ILE A 1 86 ? 2.367 2.144 1.623 1.00 96.62 86 ILE A CA 1
ATOM 667 C C . ILE A 1 86 ? 1.327 2.867 0.756 1.00 96.62 86 ILE A C 1
ATOM 669 O O . ILE A 1 86 ? 0.253 2.311 0.544 1.00 96.62 86 ILE A O 1
ATOM 673 N N . GLY A 1 87 ? 1.655 4.019 0.154 1.00 90.12 87 GLY A N 1
ATOM 674 C CA . GLY A 1 87 ? 0.761 4.681 -0.805 1.00 90.12 87 GLY A CA 1
ATOM 675 C C . GLY A 1 87 ? 0.433 3.811 -2.028 1.00 90.12 87 GLY A C 1
ATOM 676 O O . GLY A 1 87 ? -0.711 3.771 -2.472 1.00 90.12 87 GLY A O 1
ATOM 677 N N . LYS A 1 88 ? 1.402 3.038 -2.542 1.00 91.44 88 LYS A N 1
ATOM 678 C CA . LYS A 1 88 ? 1.163 2.082 -3.641 1.00 91.44 88 LYS A CA 1
ATOM 679 C C . LYS A 1 88 ? 0.194 0.949 -3.272 1.00 91.44 88 LYS A C 1
ATOM 681 O O . LYS A 1 88 ? -0.558 0.524 -4.144 1.00 91.44 88 LYS A O 1
ATOM 686 N N . ILE A 1 89 ? 0.218 0.472 -2.023 1.00 93.81 89 ILE A N 1
ATOM 687 C CA . ILE A 1 89 ? -0.713 -0.552 -1.510 1.00 93.81 89 ILE A CA 1
ATOM 688 C C . ILE A 1 89 ? -2.117 0.044 -1.371 1.00 93.81 89 ILE A C 1
ATOM 690 O O . ILE A 1 89 ? -3.054 -0.472 -1.967 1.00 93.81 89 ILE A O 1
ATOM 694 N N . LEU A 1 90 ? -2.249 1.164 -0.649 1.00 90.00 90 LEU A N 1
ATOM 695 C CA . LEU A 1 90 ? -3.547 1.798 -0.375 1.00 90.00 90 LEU A CA 1
ATOM 696 C C . LEU A 1 90 ? -4.253 2.285 -1.649 1.00 90.00 90 LEU A C 1
ATOM 698 O O . LEU A 1 90 ? -5.471 2.225 -1.733 1.00 90.00 90 LEU A O 1
ATOM 702 N N . ASN A 1 91 ? -3.503 2.698 -2.674 1.00 83.81 91 ASN A N 1
ATOM 703 C CA . ASN A 1 91 ? -4.065 3.099 -3.965 1.00 83.81 91 ASN A CA 1
ATOM 704 C C . ASN A 1 91 ? -4.285 1.898 -4.923 1.00 83.81 91 ASN A C 1
ATOM 706 O O . ASN A 1 91 ? -4.110 2.051 -6.140 1.00 83.81 91 ASN A O 1
ATOM 710 N N . GLY A 1 92 ? -4.542 0.694 -4.394 1.00 81.38 92 GLY A N 1
ATOM 711 C CA . GLY A 1 92 ? -4.849 -0.553 -5.122 1.00 81.38 92 GLY A CA 1
ATOM 712 C C . GLY A 1 92 ? -3.747 -1.120 -6.035 1.00 81.38 92 GLY A C 1
ATOM 713 O O . GLY A 1 92 ? -3.888 -2.200 -6.593 1.00 81.38 92 GLY A O 1
ATOM 714 N N . GLY A 1 93 ? -2.627 -0.416 -6.219 1.00 77.75 93 GLY A N 1
ATOM 715 C CA . GLY A 1 93 ? -1.647 -0.741 -7.260 1.00 77.75 93 GLY A CA 1
ATOM 716 C C . GLY A 1 93 ? -0.669 -1.863 -6.902 1.00 77.75 93 GLY A C 1
ATOM 717 O O . GLY A 1 93 ? -0.010 -2.402 -7.791 1.00 77.75 93 GLY A O 1
ATOM 718 N N . LYS A 1 94 ? -0.516 -2.189 -5.615 1.00 91.88 94 LYS A N 1
ATOM 719 C CA . LYS A 1 94 ? 0.520 -3.098 -5.105 1.00 91.88 94 LYS A CA 1
ATOM 720 C C . LYS A 1 94 ? -0.087 -4.108 -4.135 1.00 91.88 94 LYS A C 1
ATOM 722 O O . LYS A 1 94 ? -0.262 -3.815 -2.958 1.00 91.88 94 LYS A O 1
ATOM 727 N N . VAL A 1 95 ? -0.330 -5.318 -4.631 1.00 96.12 95 VAL A N 1
ATOM 728 C CA . VAL A 1 95 ? -0.849 -6.461 -3.854 1.00 96.12 95 VAL A CA 1
ATOM 729 C C . VAL A 1 95 ? 0.254 -7.310 -3.209 1.00 96.12 95 VAL A C 1
ATOM 731 O O . VAL A 1 95 ? -0.022 -8.173 -2.385 1.00 96.12 95 VAL A O 1
ATOM 734 N N . TRP A 1 96 ? 1.525 -7.097 -3.563 1.00 98.31 96 TRP A N 1
ATOM 735 C CA . TRP A 1 96 ? 2.663 -7.808 -2.967 1.00 98.31 96 TRP A CA 1
ATOM 736 C C . TRP A 1 96 ? 3.536 -6.866 -2.148 1.00 98.31 96 TRP A C 1
ATOM 738 O O . TRP A 1 96 ? 4.212 -5.998 -2.712 1.00 98.31 96 TRP A O 1
ATOM 748 N N . GLU A 1 97 ? 3.600 -7.067 -0.832 1.00 98.25 97 GLU A N 1
ATOM 749 C CA . GLU A 1 97 ? 4.576 -6.384 0.017 1.00 98.25 97 GLU A CA 1
ATOM 750 C C . GLU A 1 97 ? 5.904 -7.157 0.052 1.00 98.25 97 GLU A C 1
ATOM 752 O O . GLU A 1 97 ? 5.940 -8.346 0.361 1.00 98.25 97 GLU A O 1
ATOM 757 N N . MET A 1 98 ? 7.013 -6.484 -0.266 1.00 98.12 98 MET A N 1
ATOM 758 C CA . MET A 1 98 ? 8.305 -7.146 -0.481 1.00 98.12 98 MET A CA 1
ATOM 759 C C . MET A 1 98 ? 9.167 -7.085 0.775 1.00 98.12 98 MET A C 1
ATOM 761 O O . MET A 1 98 ? 9.470 -6.008 1.292 1.00 98.12 98 MET A O 1
ATOM 765 N N . ARG A 1 99 ? 9.592 -8.248 1.275 1.00 97.56 99 ARG A N 1
ATOM 766 C CA . ARG A 1 99 ? 10.373 -8.372 2.512 1.00 97.56 99 ARG A CA 1
ATOM 767 C C . ARG A 1 99 ? 11.521 -9.361 2.357 1.00 97.56 99 ARG A C 1
ATOM 769 O O . ARG A 1 99 ? 11.529 -10.243 1.505 1.00 97.56 99 ARG A O 1
ATOM 776 N N . GLY A 1 100 ? 12.538 -9.202 3.202 1.00 96.62 100 GLY A N 1
ATOM 777 C CA . GLY A 1 100 ? 13.735 -10.047 3.159 1.00 96.62 100 GLY A CA 1
ATOM 778 C C . GLY A 1 100 ? 13.604 -11.410 3.831 1.00 96.62 100 GLY A C 1
ATOM 779 O O . GLY A 1 100 ? 14.566 -12.167 3.833 1.00 96.62 100 GLY A O 1
ATOM 780 N N . GLN A 1 101 ? 12.446 -11.720 4.419 1.00 94.81 101 GLN A N 1
ATOM 781 C CA . GLN A 1 101 ? 12.155 -12.964 5.136 1.00 94.81 101 GLN A CA 1
ATOM 782 C C . GLN A 1 101 ? 10.674 -13.335 4.962 1.00 94.81 101 GLN A C 1
ATOM 784 O O . GLN A 1 101 ? 9.835 -12.461 4.723 1.00 94.81 101 GLN A O 1
ATOM 789 N N . ARG A 1 102 ? 10.339 -14.621 5.132 1.00 97.06 102 ARG A N 1
ATOM 790 C CA . ARG A 1 102 ? 8.943 -15.088 5.190 1.00 97.06 102 ARG A CA 1
ATOM 791 C C . ARG A 1 102 ? 8.242 -14.602 6.469 1.00 97.06 102 ARG A C 1
ATOM 793 O O . ARG A 1 102 ? 8.896 -14.398 7.489 1.00 97.06 102 ARG A O 1
ATOM 800 N N . THR A 1 103 ? 6.909 -14.518 6.452 1.00 94.06 103 THR A N 1
ATOM 801 C CA . THR A 1 103 ? 6.087 -14.388 7.670 1.00 94.06 103 THR A CA 1
ATOM 802 C C . THR A 1 103 ? 5.176 -15.599 7.888 1.00 94.06 103 THR A C 1
ATOM 804 O O . THR A 1 103 ? 4.688 -16.211 6.934 1.00 94.06 103 THR A O 1
ATOM 807 N N . LYS A 1 104 ? 4.935 -15.930 9.163 1.00 93.88 104 LYS A N 1
ATOM 808 C CA . LYS A 1 104 ? 3.903 -16.888 9.598 1.00 93.88 104 LYS A CA 1
ATOM 809 C C . LYS A 1 104 ? 2.542 -16.223 9.860 1.00 93.88 104 LYS A C 1
ATOM 811 O O . LYS A 1 104 ? 1.575 -16.937 10.082 1.00 93.88 104 LYS A O 1
ATOM 816 N N . MET A 1 105 ? 2.466 -14.887 9.847 1.00 92.25 105 MET A N 1
ATOM 817 C CA . MET A 1 105 ? 1.194 -14.159 9.953 1.00 92.25 105 MET A CA 1
ATOM 818 C C . MET A 1 105 ? 0.289 -14.488 8.762 1.00 92.25 105 MET A C 1
ATOM 820 O O . MET A 1 105 ? 0.787 -14.592 7.638 1.00 92.25 105 MET A O 1
ATOM 824 N N . ARG A 1 106 ? -1.010 -14.636 9.026 1.00 94.31 106 ARG A N 1
ATOM 825 C CA . ARG A 1 106 ? -2.096 -14.827 8.057 1.00 94.31 106 ARG A CA 1
ATOM 826 C C . ARG A 1 106 ? -3.369 -14.158 8.566 1.00 94.31 106 ARG A C 1
ATOM 828 O O . ARG A 1 106 ? -3.458 -13.912 9.771 1.00 94.31 106 ARG A O 1
ATOM 835 N N . GLY A 1 107 ? -4.316 -13.905 7.667 1.00 92.69 107 GLY A N 1
ATOM 836 C CA . GLY A 1 107 ? -5.552 -13.193 7.992 1.00 92.69 107 GLY A CA 1
ATOM 837 C C . GLY A 1 107 ? -5.312 -11.697 8.245 1.00 92.69 107 GLY A C 1
ATOM 838 O O . GLY A 1 107 ? -4.292 -11.165 7.781 1.00 92.69 107 GLY A O 1
ATOM 839 N N . PRO A 1 108 ? -6.223 -11.021 8.965 1.00 95.06 108 PRO A N 1
ATOM 840 C CA . PRO A 1 108 ? -6.361 -9.575 8.880 1.00 95.06 108 PRO A CA 1
ATOM 841 C C . PRO A 1 108 ? -5.332 -8.820 9.735 1.00 95.06 108 PRO A C 1
ATOM 843 O O . PRO A 1 108 ? -5.043 -9.157 10.889 1.00 95.06 108 PRO A O 1
ATOM 846 N N . ILE A 1 109 ? -4.763 -7.767 9.149 1.00 96.50 109 ILE A N 1
ATOM 847 C CA . ILE A 1 109 ? -3.732 -6.908 9.735 1.00 96.50 109 ILE A CA 1
ATOM 848 C C . ILE A 1 109 ? -4.029 -5.426 9.487 1.00 96.50 109 ILE A C 1
ATOM 850 O O . ILE A 1 109 ? -4.646 -5.037 8.500 1.00 96.50 109 ILE A O 1
ATOM 854 N N . ALA A 1 110 ? -3.512 -4.575 10.368 1.00 96.69 110 ALA A N 1
ATOM 855 C CA . ALA A 1 110 ? -3.490 -3.133 10.163 1.00 96.69 110 ALA A CA 1
ATOM 856 C C . ALA A 1 110 ? -2.280 -2.696 9.316 1.00 96.69 110 ALA A C 1
ATOM 858 O O . ALA A 1 110 ? -1.166 -3.202 9.483 1.00 96.69 110 ALA A O 1
ATOM 859 N N . LEU A 1 111 ? -2.461 -1.691 8.463 1.00 97.19 111 LEU A N 1
ATOM 860 C CA . LEU A 1 111 ? -1.401 -1.063 7.674 1.00 97.19 111 LEU A CA 1
ATOM 861 C C . LEU A 1 111 ? -0.958 0.248 8.338 1.00 97.19 111 LEU A C 1
ATOM 863 O O . LEU A 1 111 ? -1.761 1.156 8.540 1.00 97.19 111 LEU A O 1
ATOM 867 N N . ILE A 1 112 ? 0.327 0.360 8.689 1.00 96.00 112 ILE A N 1
ATOM 868 C CA . ILE A 1 112 ? 0.894 1.512 9.411 1.00 96.00 112 ILE A CA 1
ATOM 869 C C . ILE A 1 112 ? 1.911 2.238 8.524 1.00 96.00 112 ILE A C 1
ATOM 871 O O . ILE A 1 112 ? 2.960 1.686 8.179 1.00 96.00 112 ILE A O 1
ATOM 875 N N . LYS A 1 113 ? 1.660 3.520 8.229 1.00 93.12 113 LYS A N 1
ATOM 876 C CA . LYS A 1 113 ? 2.620 4.389 7.528 1.00 93.12 113 LYS A CA 1
ATOM 877 C C . LYS A 1 113 ? 3.814 4.682 8.441 1.00 93.12 113 LYS A C 1
ATOM 879 O O . LYS A 1 113 ? 3.649 5.239 9.529 1.00 93.12 113 LYS A O 1
ATOM 884 N N . LYS A 1 114 ? 5.029 4.314 8.028 1.00 89.25 114 LYS A N 1
ATOM 885 C CA . LYS A 1 114 ? 6.261 4.491 8.821 1.00 89.25 114 LYS A CA 1
ATOM 886 C C . LYS A 1 114 ? 6.402 5.938 9.313 1.00 89.25 114 LYS A C 1
ATOM 888 O O . LYS A 1 114 ? 6.309 6.876 8.532 1.00 89.25 114 LYS A O 1
ATOM 893 N N . GLY A 1 115 ? 6.643 6.103 10.614 1.00 88.81 115 GLY A N 1
ATOM 894 C CA . GLY A 1 115 ? 6.813 7.406 11.271 1.00 88.81 115 GLY A CA 1
ATOM 895 C C . GLY A 1 115 ? 5.518 8.082 11.744 1.00 88.81 115 GLY A C 1
ATOM 896 O O . GLY A 1 115 ? 5.568 8.807 12.730 1.00 88.81 115 GLY A O 1
ATOM 897 N N . SER A 1 116 ? 4.365 7.792 11.129 1.00 88.44 116 SER A N 1
ATOM 898 C CA . SER A 1 116 ? 3.083 8.462 11.437 1.00 88.44 116 SER A CA 1
ATOM 899 C C . SER A 1 116 ? 2.539 8.204 12.849 1.00 88.44 116 SER A C 1
ATOM 901 O O . SER A 1 116 ? 1.867 9.060 13.413 1.00 88.44 116 SER A O 1
ATOM 903 N N . LYS A 1 117 ? 2.811 7.014 13.410 1.00 89.50 117 LYS A N 1
ATOM 904 C CA . LYS A 1 117 ? 2.125 6.449 14.594 1.00 89.50 117 LYS A CA 1
ATOM 905 C C . LYS A 1 117 ? 0.600 6.290 14.419 1.00 89.50 117 LYS A C 1
ATOM 907 O O . LYS A 1 117 ? -0.118 6.141 15.407 1.00 89.50 117 LYS A O 1
ATOM 912 N N . THR A 1 118 ? 0.120 6.245 13.175 1.00 92.44 118 THR A N 1
ATOM 913 C CA . THR A 1 118 ? -1.270 5.935 12.827 1.00 92.44 118 THR A CA 1
ATOM 914 C C . THR A 1 118 ? -1.364 4.702 11.927 1.00 92.44 118 THR A C 1
ATOM 916 O O . THR A 1 118 ? -0.437 4.339 11.197 1.00 92.44 118 THR A O 1
ATOM 919 N N . ILE A 1 119 ? -2.508 4.037 12.018 1.00 95.12 119 ILE A N 1
ATOM 920 C CA . ILE A 1 119 ? -2.996 3.036 11.079 1.00 95.12 119 ILE A CA 1
ATOM 921 C C . ILE A 1 119 ? -3.731 3.795 9.969 1.00 95.12 119 ILE A C 1
ATOM 923 O O . ILE A 1 119 ? -4.460 4.744 10.252 1.00 95.12 119 ILE A O 1
ATOM 927 N N . VAL A 1 120 ? -3.510 3.402 8.718 1.00 94.31 120 VAL A N 1
ATOM 928 C CA . VAL A 1 120 ? -3.994 4.098 7.508 1.00 94.31 120 VAL A CA 1
ATOM 929 C C . VAL A 1 120 ? -4.802 3.192 6.571 1.00 94.31 120 VAL A C 1
ATOM 931 O O . VAL A 1 120 ? -5.325 3.653 5.565 1.00 94.31 120 VAL A O 1
ATOM 934 N N . GLY A 1 121 ? -4.915 1.910 6.906 1.00 95.06 121 GLY A N 1
ATOM 935 C CA . GLY A 1 121 ? -5.684 0.906 6.176 1.00 95.06 121 GLY A CA 1
ATOM 936 C C . GLY A 1 121 ? -5.691 -0.421 6.930 1.00 95.06 121 GLY A C 1
ATOM 937 O O . GLY A 1 121 ? -4.976 -0.568 7.930 1.00 95.06 121 GLY A O 1
ATOM 938 N N . ILE A 1 122 ? -6.448 -1.388 6.431 1.00 95.69 122 ILE A N 1
ATOM 939 C CA . ILE A 1 122 ? -6.396 -2.801 6.829 1.00 95.69 122 ILE A CA 1
ATOM 940 C C . ILE A 1 122 ? -6.267 -3.682 5.576 1.00 95.69 122 ILE A C 1
ATOM 942 O O . ILE A 1 122 ? -6.532 -3.220 4.469 1.00 95.69 122 ILE A O 1
ATOM 946 N N . CYS A 1 123 ? -5.771 -4.910 5.727 1.00 95.38 123 CYS A N 1
ATOM 947 C CA . CYS A 1 123 ? -5.751 -5.921 4.663 1.00 95.38 123 CYS A CA 1
ATOM 948 C C . CYS A 1 123 ? -5.542 -7.325 5.243 1.00 95.38 123 CYS A C 1
ATOM 950 O O . CYS A 1 123 ? -5.093 -7.465 6.384 1.00 95.38 123 CYS A O 1
ATOM 952 N N . ASN A 1 124 ? -5.758 -8.369 4.445 1.00 95.50 124 ASN A N 1
ATOM 953 C CA . ASN A 1 124 ? -5.301 -9.721 4.773 1.00 95.50 124 ASN A CA 1
ATOM 954 C C . ASN A 1 124 ? -3.828 -9.949 4.396 1.00 95.50 124 ASN A C 1
ATOM 956 O O . ASN A 1 124 ? -3.243 -9.227 3.585 1.00 95.50 124 ASN A O 1
ATOM 960 N N . ILE A 1 125 ? -3.228 -10.993 4.980 1.00 96.62 125 ILE A N 1
ATOM 961 C CA . ILE A 1 125 ? -2.107 -11.723 4.373 1.00 96.62 125 ILE A CA 1
ATOM 962 C C . ILE A 1 125 ? -2.566 -13.153 4.087 1.00 96.62 125 ILE A C 1
ATOM 964 O O . ILE A 1 125 ? -2.783 -13.929 5.022 1.00 96.62 125 ILE A O 1
ATOM 968 N N . ASP A 1 126 ? -2.609 -13.532 2.812 1.00 92.81 126 ASP A N 1
ATOM 969 C CA . ASP A 1 126 ? -3.066 -14.864 2.383 1.00 92.81 126 ASP A CA 1
ATOM 970 C C . ASP A 1 126 ? -1.902 -15.851 2.283 1.00 92.81 126 ASP A C 1
ATOM 972 O O . ASP A 1 126 ? -1.957 -17.008 2.714 1.00 92.81 126 ASP A O 1
ATOM 976 N N . SER A 1 127 ? -0.797 -15.387 1.702 1.00 93.62 127 SER A N 1
ATOM 977 C CA . SER A 1 127 ? 0.293 -16.243 1.253 1.00 93.62 127 SER A CA 1
ATOM 978 C C . SER A 1 127 ? 1.654 -15.547 1.385 1.00 93.62 127 SER A C 1
ATOM 980 O O . SER A 1 127 ? 1.754 -14.347 1.651 1.00 93.62 127 SER A O 1
ATOM 982 N N . VAL A 1 128 ? 2.726 -16.335 1.267 1.00 97.81 128 VAL A N 1
ATOM 983 C CA . VAL A 1 128 ? 4.103 -15.832 1.232 1.00 97.81 128 VAL A CA 1
ATOM 984 C C . VAL A 1 128 ? 4.883 -16.593 0.167 1.00 97.81 128 VAL A C 1
ATOM 986 O O . VAL A 1 128 ? 5.258 -17.752 0.376 1.00 97.81 128 VAL A O 1
ATOM 989 N N . GLU A 1 129 ? 5.155 -15.917 -0.941 1.00 97.56 129 GLU A N 1
ATOM 990 C CA . GLU A 1 129 ? 5.820 -16.467 -2.122 1.00 97.56 129 GLU A CA 1
ATOM 991 C C . GLU A 1 129 ? 7.321 -16.123 -2.156 1.00 97.56 129 GLU A C 1
ATOM 993 O O . GLU A 1 129 ? 7.817 -15.312 -1.365 1.00 97.56 129 GLU A O 1
ATOM 998 N N . GLY A 1 130 ? 8.060 -16.777 -3.055 1.00 96.62 130 GLY A N 1
ATOM 999 C CA . GLY A 1 130 ? 9.517 -16.678 -3.172 1.00 96.62 130 GLY A CA 1
ATOM 1000 C C . GLY A 1 130 ? 10.295 -17.720 -2.337 1.00 96.62 130 GLY A C 1
ATOM 1001 O O . GLY A 1 130 ? 9.695 -18.649 -1.771 1.00 96.62 130 GLY A O 1
ATOM 1002 N N . PRO A 1 131 ? 11.632 -17.585 -2.219 1.00 97.94 131 PRO A N 1
ATOM 1003 C CA . PRO A 1 131 ? 12.413 -16.415 -2.625 1.00 97.94 131 PRO A CA 1
ATOM 1004 C C . PRO A 1 131 ? 12.514 -16.278 -4.150 1.00 97.94 131 PRO A C 1
ATOM 1006 O O . PRO A 1 131 ? 12.716 -17.279 -4.823 1.00 97.94 131 PRO A O 1
ATOM 1009 N N . PHE A 1 132 ? 12.394 -15.053 -4.661 1.00 97.88 132 PHE A N 1
ATOM 1010 C CA . PHE A 1 132 ? 12.405 -14.741 -6.093 1.00 97.88 132 PHE A CA 1
ATOM 1011 C C . PHE A 1 132 ? 13.763 -14.226 -6.597 1.00 97.88 132 PHE A C 1
ATOM 1013 O O . PHE A 1 132 ? 14.379 -13.350 -5.970 1.00 97.88 132 PHE A O 1
ATOM 1020 N N . ASP A 1 133 ? 14.202 -14.702 -7.763 1.00 97.31 133 ASP A N 1
ATOM 1021 C CA . ASP A 1 133 ? 15.320 -14.108 -8.508 1.00 97.31 133 ASP A CA 1
ATOM 1022 C C . ASP A 1 133 ? 14.916 -12.800 -9.240 1.00 97.31 133 ASP A C 1
ATOM 1024 O O . ASP A 1 133 ? 13.771 -12.351 -9.173 1.00 97.31 133 ASP A O 1
ATOM 1028 N N . ASN A 1 134 ? 15.860 -12.127 -9.911 1.00 97.81 134 ASN A N 1
ATOM 1029 C CA . ASN A 1 134 ? 15.567 -10.860 -10.606 1.00 97.81 134 ASN A CA 1
ATOM 1030 C C . ASN A 1 134 ? 14.624 -11.027 -11.813 1.00 97.81 134 ASN A C 1
ATOM 1032 O O . ASN A 1 134 ? 13.885 -10.101 -12.139 1.00 97.81 134 ASN A O 1
ATOM 1036 N N . ARG A 1 135 ? 14.621 -12.193 -12.470 1.00 96.44 135 ARG A N 1
ATOM 1037 C CA . ARG A 1 135 ? 13.732 -12.505 -13.597 1.00 96.44 135 ARG A CA 1
ATOM 1038 C C . ARG A 1 135 ? 12.313 -12.774 -13.099 1.00 96.44 135 ARG A C 1
ATOM 1040 O O . ARG A 1 135 ? 11.356 -12.311 -13.714 1.00 96.44 135 ARG A O 1
ATOM 1047 N N . GLU A 1 136 ? 12.169 -13.480 -11.983 1.00 97.44 136 GLU A N 1
ATOM 1048 C CA . GLU A 1 136 ? 10.879 -13.713 -11.331 1.00 97.44 136 GLU A CA 1
ATOM 1049 C C . GLU A 1 136 ? 10.277 -12.425 -10.758 1.00 97.44 136 GLU A C 1
ATOM 1051 O O . GLU A 1 136 ? 9.061 -12.248 -10.833 1.00 97.44 136 GLU A O 1
ATOM 1056 N N . LEU A 1 137 ? 11.104 -11.501 -10.250 1.00 96.81 137 LEU A N 1
ATOM 1057 C CA . LEU A 1 137 ? 10.661 -10.145 -9.904 1.00 96.81 137 LEU A CA 1
ATOM 1058 C C . LEU A 1 137 ? 10.205 -9.380 -11.157 1.00 96.81 137 LEU A C 1
ATOM 1060 O O . LEU A 1 137 ? 9.080 -8.891 -11.187 1.00 96.81 137 LEU A O 1
ATOM 1064 N N . ALA A 1 138 ? 10.992 -9.365 -12.238 1.00 93.56 138 ALA A N 1
ATOM 1065 C CA . ALA A 1 138 ? 10.599 -8.706 -13.489 1.00 93.56 138 ALA A CA 1
ATOM 1066 C C . ALA A 1 138 ? 9.259 -9.221 -14.060 1.00 93.56 138 ALA A C 1
ATOM 1068 O O . ALA A 1 138 ? 8.445 -8.428 -14.533 1.00 93.56 138 ALA A O 1
ATOM 1069 N N . LEU A 1 139 ? 8.984 -10.528 -13.961 1.00 92.81 139 LEU A N 1
ATOM 1070 C CA . LEU A 1 139 ? 7.696 -11.123 -14.354 1.00 92.81 139 LEU A CA 1
ATOM 1071 C C . LEU A 1 139 ? 6.518 -10.678 -13.467 1.00 92.81 139 LEU A C 1
ATOM 1073 O O . LEU A 1 139 ? 5.380 -10.644 -13.931 1.00 92.81 139 LEU A O 1
ATOM 1077 N N . HIS A 1 140 ? 6.776 -10.316 -12.210 1.00 92.75 140 HIS A N 1
ATOM 1078 C CA . HIS A 1 140 ? 5.766 -9.903 -11.231 1.00 92.75 140 HIS A CA 1
ATOM 1079 C C . HIS A 1 140 ? 5.732 -8.390 -10.972 1.00 92.75 140 HIS A C 1
ATOM 1081 O O . HIS A 1 140 ? 5.096 -7.942 -10.010 1.00 92.75 140 HIS A O 1
ATOM 1087 N N . GLN A 1 141 ? 6.355 -7.598 -11.850 1.00 91.75 141 GLN A N 1
ATOM 1088 C CA . GLN A 1 141 ? 6.526 -6.152 -11.710 1.00 91.75 141 GLN A CA 1
ATOM 1089 C C . GLN A 1 141 ? 5.227 -5.402 -11.373 1.00 91.75 141 GLN A C 1
ATOM 1091 O O . GLN A 1 141 ? 5.243 -4.478 -10.558 1.00 91.75 141 GLN A O 1
ATOM 1096 N N . SER A 1 142 ? 4.097 -5.811 -11.959 1.00 89.94 142 SER A N 1
ATOM 1097 C CA . SER A 1 142 ? 2.773 -5.234 -11.690 1.00 89.94 142 SER A CA 1
ATOM 1098 C C . SER A 1 142 ? 2.314 -5.434 -10.241 1.00 89.94 142 SER A C 1
ATOM 1100 O O . SER A 1 142 ? 1.784 -4.502 -9.644 1.00 89.94 142 SER A O 1
ATOM 1102 N N . LYS A 1 143 ? 2.568 -6.607 -9.645 1.00 90.06 143 LYS A N 1
ATOM 1103 C CA . LYS A 1 143 ? 2.116 -6.960 -8.288 1.00 90.06 143 LYS A CA 1
ATOM 1104 C C . LYS A 1 143 ? 2.884 -6.215 -7.193 1.00 90.06 143 LYS A C 1
ATOM 1106 O O . LYS A 1 143 ? 2.292 -5.820 -6.189 1.00 90.06 143 LYS A O 1
ATOM 1111 N N . HIS A 1 144 ? 4.204 -6.055 -7.351 1.00 96.75 144 HIS A N 1
ATOM 1112 C CA . HIS A 1 144 ? 5.072 -5.488 -6.305 1.00 96.75 144 HIS A CA 1
ATOM 1113 C C . HIS A 1 144 ? 5.557 -4.054 -6.574 1.00 96.75 144 HIS A C 1
ATOM 1115 O O . HIS A 1 144 ? 5.958 -3.370 -5.624 1.00 96.75 144 HIS A O 1
ATOM 1121 N N . GLN A 1 145 ? 5.526 -3.594 -7.830 1.00 94.69 145 GLN A N 1
ATOM 1122 C CA . GLN A 1 145 ? 5.879 -2.243 -8.288 1.00 94.69 145 GLN A CA 1
ATOM 1123 C C . GLN A 1 145 ? 7.256 -1.699 -7.848 1.00 94.69 145 GLN A C 1
ATOM 1125 O O . GLN A 1 145 ? 7.415 -0.480 -7.706 1.00 94.69 145 GLN A O 1
ATOM 1130 N N . VAL A 1 146 ? 8.246 -2.563 -7.604 1.00 93.06 146 VAL A N 1
ATOM 1131 C CA . VAL A 1 146 ? 9.624 -2.156 -7.249 1.00 93.06 146 VAL A CA 1
ATOM 1132 C C . VAL A 1 146 ? 10.420 -1.994 -8.547 1.00 93.06 146 VAL A C 1
ATOM 1134 O O . VAL A 1 146 ? 10.500 -2.973 -9.277 1.00 93.06 146 VAL A O 1
ATOM 1137 N N . PRO A 1 147 ? 10.968 -0.812 -8.883 1.00 94.06 147 PRO A N 1
ATOM 1138 C CA . PRO A 1 147 ? 11.798 -0.624 -10.079 1.00 94.06 147 PRO A CA 1
ATOM 1139 C C . PRO A 1 147 ? 13.030 -1.544 -10.141 1.00 94.06 147 PRO A C 1
ATOM 1141 O O . PRO A 1 147 ? 13.538 -1.970 -9.099 1.00 94.06 147 PRO A O 1
ATOM 1144 N N . SER A 1 148 ? 13.502 -1.859 -11.352 1.00 95.19 148 SER A N 1
ATOM 1145 C CA . SER A 1 148 ? 14.586 -2.829 -11.568 1.00 95.19 148 SER A CA 1
ATOM 1146 C C . SER A 1 148 ? 15.932 -2.346 -11.039 1.00 95.19 148 SER A C 1
ATOM 1148 O O . SER A 1 148 ? 16.632 -3.123 -10.402 1.00 95.19 148 SER A O 1
ATOM 1150 N N . ASP A 1 149 ? 16.234 -1.052 -11.148 1.00 95.56 149 ASP A N 1
ATOM 1151 C CA . ASP A 1 149 ? 17.406 -0.408 -10.538 1.00 95.56 149 ASP A CA 1
ATOM 1152 C C . ASP A 1 149 ? 17.501 -0.641 -9.017 1.00 95.56 149 ASP A C 1
ATOM 1154 O O . ASP A 1 149 ? 18.599 -0.732 -8.465 1.00 95.56 149 ASP A O 1
ATOM 1158 N N . ILE A 1 150 ? 16.360 -0.824 -8.340 1.00 96.19 150 ILE A N 1
ATOM 1159 C CA . ILE A 1 150 ? 16.328 -1.157 -6.914 1.00 96.19 150 ILE A CA 1
ATOM 1160 C C . ILE A 1 150 ? 16.613 -2.649 -6.680 1.00 96.19 150 ILE A C 1
ATOM 1162 O O . ILE A 1 150 ? 17.350 -2.963 -5.744 1.00 96.19 150 ILE A O 1
ATOM 1166 N N . TYR A 1 151 ? 16.056 -3.573 -7.481 1.00 97.06 151 TYR A N 1
ATOM 1167 C CA . TYR A 1 151 ? 16.217 -5.024 -7.251 1.00 97.06 151 TYR A CA 1
ATOM 1168 C C . TYR A 1 151 ? 17.413 -5.692 -7.943 1.00 97.06 151 TYR A C 1
ATOM 1170 O O . TYR A 1 151 ? 17.806 -6.799 -7.562 1.00 97.06 151 TYR A O 1
ATOM 1178 N N . GLU A 1 152 ? 18.021 -5.019 -8.915 1.00 95.94 152 GLU A N 1
ATOM 1179 C CA . GLU A 1 152 ? 19.283 -5.402 -9.556 1.00 95.94 152 GLU A CA 1
ATOM 1180 C C . GLU A 1 152 ? 20.510 -4.985 -8.731 1.00 95.94 152 GLU A C 1
ATOM 1182 O O . GLU A 1 152 ? 21.600 -5.515 -8.942 1.00 95.94 152 GLU A O 1
ATOM 1187 N N . SER A 1 153 ? 20.328 -4.105 -7.739 1.00 96.44 153 SER A N 1
ATOM 1188 C CA . SER A 1 153 ? 21.359 -3.761 -6.758 1.00 96.44 153 SER A CA 1
ATOM 1189 C C . SER A 1 153 ? 21.882 -5.010 -6.020 1.00 96.44 153 SER A C 1
ATOM 1191 O O . SER A 1 153 ? 21.076 -5.821 -5.547 1.00 96.44 153 SER A O 1
ATOM 1193 N N . PRO A 1 154 ? 23.213 -5.172 -5.850 1.00 93.38 154 PRO A N 1
ATOM 1194 C CA . PRO A 1 154 ? 23.799 -6.356 -5.212 1.00 93.38 154 PRO A CA 1
ATOM 1195 C C . PRO A 1 154 ? 23.366 -6.535 -3.747 1.00 93.38 154 PRO A C 1
ATOM 1197 O O . PRO A 1 154 ? 23.307 -7.662 -3.258 1.00 93.38 154 PRO A O 1
ATOM 1200 N N . ASP A 1 155 ? 22.993 -5.450 -3.062 1.00 95.06 155 ASP A N 1
ATOM 1201 C CA . ASP A 1 155 ? 22.487 -5.474 -1.683 1.00 95.06 155 ASP A CA 1
ATOM 1202 C C . ASP A 1 155 ? 20.971 -5.770 -1.582 1.00 95.06 155 ASP A C 1
ATOM 1204 O O . ASP A 1 155 ? 20.397 -5.769 -0.479 1.00 95.06 155 ASP A O 1
ATOM 1208 N N . TYR A 1 156 ? 20.277 -6.014 -2.707 1.00 96.06 156 TYR A N 1
ATOM 1209 C CA . TYR A 1 156 ? 18.825 -6.193 -2.707 1.00 96.06 156 TYR A CA 1
ATOM 1210 C C . TYR A 1 156 ? 18.377 -7.543 -2.136 1.00 96.06 156 TYR A C 1
ATOM 1212 O O . TYR A 1 156 ? 18.351 -8.596 -2.786 1.00 96.06 156 TYR A O 1
ATOM 1220 N N . LYS A 1 157 ? 17.927 -7.460 -0.886 1.00 96.56 157 LYS A N 1
ATOM 1221 C CA . LYS A 1 157 ? 17.535 -8.592 -0.043 1.00 96.56 157 LYS A CA 1
ATOM 1222 C C . LYS A 1 157 ? 16.037 -8.881 0.036 1.00 96.56 157 LYS A C 1
ATOM 1224 O O . LYS A 1 157 ? 15.678 -9.853 0.692 1.00 96.56 157 LYS A O 1
ATOM 1229 N N . TRP A 1 158 ? 15.142 -8.088 -0.563 1.00 97.88 158 TRP A N 1
ATOM 1230 C CA . TRP A 1 158 ? 13.685 -8.296 -0.432 1.00 97.88 158 TRP A CA 1
ATOM 1231 C C . TRP A 1 158 ? 13.155 -9.353 -1.407 1.00 97.88 158 TRP A C 1
ATOM 1233 O O . TRP A 1 158 ? 12.472 -9.054 -2.379 1.00 97.88 158 TRP A O 1
ATOM 1243 N N . ARG A 1 159 ? 13.508 -10.610 -1.138 1.00 98.06 159 ARG A N 1
ATOM 1244 C CA . ARG A 1 159 ? 13.262 -11.744 -2.037 1.00 98.06 159 ARG A CA 1
ATOM 1245 C C . ARG A 1 159 ? 11.912 -12.439 -1.821 1.00 98.06 159 ARG A C 1
ATOM 1247 O O . ARG A 1 159 ? 11.543 -13.262 -2.645 1.00 98.06 159 ARG A O 1
ATOM 1254 N N . TYR A 1 160 ? 11.173 -12.127 -0.756 1.00 98.62 160 TYR A N 1
ATOM 1255 C CA . TYR A 1 160 ? 9.863 -12.723 -0.468 1.00 98.62 160 TYR A CA 1
ATOM 1256 C C . TYR A 1 160 ? 8.737 -11.714 -0.677 1.00 98.62 160 TYR A C 1
ATOM 1258 O O . TYR A 1 160 ? 8.819 -10.596 -0.163 1.00 98.62 160 TYR A O 1
ATOM 1266 N N . ALA A 1 161 ? 7.668 -12.134 -1.351 1.00 98.38 161 ALA A N 1
ATOM 1267 C CA . ALA A 1 161 ? 6.411 -11.395 -1.375 1.00 98.38 161 ALA A CA 1
ATOM 1268 C C . ALA A 1 161 ? 5.510 -11.881 -0.235 1.00 98.38 161 ALA A C 1
ATOM 1270 O O . ALA A 1 161 ? 5.350 -13.085 -0.034 1.00 98.38 161 ALA A O 1
ATOM 1271 N N . TRP A 1 162 ? 4.924 -10.957 0.518 1.00 98.31 162 TRP A N 1
ATOM 1272 C CA . TRP A 1 162 ? 3.769 -11.220 1.373 1.00 98.31 162 TRP A CA 1
ATOM 1273 C C . TRP A 1 162 ? 2.546 -10.772 0.574 1.00 98.31 162 TRP A C 1
ATOM 1275 O O . TRP A 1 162 ? 2.469 -9.608 0.171 1.00 98.31 162 TRP A O 1
ATOM 1285 N N . VAL A 1 163 ? 1.654 -11.713 0.271 1.00 97.88 163 VAL A N 1
ATOM 1286 C CA . VAL A 1 163 ? 0.524 -11.482 -0.635 1.00 97.88 163 VAL A CA 1
ATOM 1287 C C . VAL A 1 163 ? -0.632 -10.896 0.159 1.00 97.88 163 VAL A C 1
ATOM 1289 O O . VAL A 1 163 ? -1.050 -11.492 1.154 1.00 97.88 163 VAL A O 1
ATOM 1292 N N . LEU A 1 164 ? -1.082 -9.718 -0.268 1.00 97.31 164 LEU A N 1
ATOM 1293 C CA . LEU A 1 164 ? -2.127 -8.921 0.358 1.00 97.31 164 LEU A CA 1
ATOM 1294 C C . LEU A 1 164 ? -3.408 -8.980 -0.480 1.00 97.31 164 LEU A C 1
ATOM 1296 O O . LEU A 1 164 ? -3.352 -8.909 -1.709 1.00 97.31 164 LEU A O 1
ATOM 1300 N N . SER A 1 165 ? -4.544 -9.031 0.202 1.00 90.88 165 SER A N 1
ATOM 1301 C CA . SER A 1 165 ? -5.896 -8.974 -0.361 1.00 90.88 165 SER A CA 1
ATOM 1302 C C . SER A 1 165 ? -6.807 -8.167 0.569 1.00 90.88 165 SER A C 1
ATOM 1304 O O . SER A 1 165 ? -6.383 -7.796 1.669 1.00 90.88 165 SER A O 1
ATOM 1306 N N . GLU A 1 166 ? -8.029 -7.859 0.117 1.00 89.81 166 GLU A N 1
ATOM 1307 C CA . GLU A 1 166 ? -9.033 -7.104 0.892 1.00 89.81 166 GLU A CA 1
ATOM 1308 C C . GLU A 1 166 ? -8.441 -5.805 1.485 1.00 89.81 166 GLU A C 1
ATOM 1310 O O . GLU A 1 166 ? -8.530 -5.546 2.685 1.00 89.81 166 GLU A O 1
ATOM 1315 N N . ILE A 1 167 ? -7.723 -5.039 0.650 1.00 91.62 167 ILE A N 1
ATOM 1316 C CA . ILE A 1 167 ? -6.984 -3.835 1.057 1.00 91.62 167 ILE A CA 1
ATOM 1317 C C . ILE A 1 167 ? -7.960 -2.660 1.160 1.00 91.62 167 ILE A C 1
ATOM 1319 O O . ILE A 1 167 ? -8.372 -2.101 0.148 1.00 91.62 167 ILE A O 1
ATOM 1323 N N . GLU A 1 168 ? -8.268 -2.247 2.385 1.00 91.62 168 GLU A N 1
ATOM 1324 C CA . GLU A 1 168 ? -9.229 -1.186 2.690 1.00 91.62 168 GLU A CA 1
ATOM 1325 C C . GLU A 1 168 ? -8.504 0.020 3.321 1.00 91.62 168 GLU A C 1
ATOM 1327 O O . GLU A 1 168 ? -8.049 -0.056 4.470 1.00 91.62 168 GLU A O 1
ATOM 1332 N N . PRO A 1 169 ? -8.343 1.151 2.605 1.00 90.50 169 PRO A N 1
ATOM 1333 C CA . PRO A 1 169 ? -7.839 2.395 3.184 1.00 90.50 169 PRO A CA 1
ATOM 1334 C C . PRO A 1 169 ? -8.815 2.977 4.214 1.00 90.50 169 PRO A C 1
ATOM 1336 O O . PRO A 1 169 ? -10.020 3.044 3.980 1.00 90.50 169 PRO A O 1
ATOM 1339 N N . LEU A 1 170 ? -8.304 3.464 5.348 1.00 87.00 170 LEU A N 1
ATOM 1340 C CA . LEU A 1 170 ? -9.153 4.115 6.349 1.00 87.00 170 LEU A CA 1
ATOM 1341 C C . LEU A 1 170 ? -9.430 5.568 5.953 1.00 87.00 170 LEU A C 1
ATOM 1343 O O . LEU A 1 170 ? -8.497 6.357 5.801 1.00 87.00 170 LEU A O 1
ATOM 1347 N N . ALA A 1 171 ? -10.711 5.946 5.909 1.00 82.44 171 ALA A N 1
ATOM 1348 C CA . ALA A 1 171 ? -11.150 7.321 5.641 1.00 82.44 171 ALA A CA 1
ATOM 1349 C C . ALA A 1 171 ? -10.560 8.362 6.619 1.00 82.44 171 ALA A C 1
ATOM 1351 O O . ALA A 1 171 ? -10.412 9.530 6.266 1.00 82.44 171 ALA A O 1
ATOM 1352 N N . GLN A 1 172 ? -10.193 7.949 7.840 1.00 84.50 172 GLN A N 1
ATOM 1353 C CA . GLN A 1 172 ? -9.401 8.748 8.779 1.00 84.50 172 GLN A CA 1
ATOM 1354 C C . GLN A 1 172 ? -8.323 7.881 9.459 1.00 84.50 172 GLN A C 1
ATOM 1356 O O . GLN A 1 172 ? -8.636 6.775 9.907 1.00 84.50 172 GLN A O 1
ATOM 1361 N N . PRO A 1 173 ? -7.064 8.351 9.593 1.00 91.25 173 PRO A N 1
ATOM 1362 C CA . PRO A 1 173 ? -6.010 7.573 10.243 1.00 91.25 173 PRO A CA 1
ATOM 1363 C C . PRO A 1 173 ? -6.250 7.351 11.745 1.00 91.25 173 PRO A C 1
ATOM 1365 O O . PRO A 1 173 ? -6.416 8.302 12.509 1.00 91.25 173 PRO A O 1
ATOM 1368 N N . VAL A 1 174 ? -6.177 6.098 12.197 1.00 92.25 174 VAL A N 1
ATOM 1369 C CA . VAL A 1 174 ? -6.408 5.714 13.601 1.00 92.25 174 VAL A CA 1
ATOM 1370 C C . VAL A 1 174 ? -5.086 5.713 14.388 1.00 92.25 174 VAL A C 1
ATOM 1372 O O . VAL A 1 174 ? -4.168 4.979 14.019 1.00 92.25 174 VAL A O 1
ATOM 1375 N N . PRO A 1 175 ? -4.931 6.493 15.475 1.00 91.00 175 PRO A N 1
ATOM 1376 C CA . PRO A 1 175 ? -3.719 6.471 16.297 1.00 91.00 175 PRO A CA 1
ATOM 1377 C C . PRO A 1 175 ? -3.593 5.170 17.108 1.00 91.00 175 PRO A C 1
ATOM 1379 O O . PRO A 1 175 ? -4.595 4.573 17.497 1.00 91.00 175 PRO A O 1
ATOM 1382 N N . TYR A 1 176 ? -2.357 4.756 17.410 1.00 89.12 176 TYR A N 1
ATOM 1383 C CA . TYR A 1 176 ? -2.074 3.595 18.268 1.00 89.12 176 TYR A CA 1
ATOM 1384 C C . TYR A 1 176 ? -0.907 3.854 19.236 1.00 89.12 176 TYR A C 1
ATOM 1386 O O . TYR A 1 176 ? -0.030 4.689 18.982 1.00 89.12 176 TYR A O 1
ATOM 1394 N N . LYS A 1 177 ? -0.848 3.106 20.345 1.00 83.94 177 LYS A N 1
ATOM 1395 C CA . LYS A 1 177 ? 0.245 3.205 21.326 1.00 83.94 177 LYS A CA 1
ATOM 1396 C C . LYS A 1 177 ? 1.425 2.318 20.920 1.00 83.94 177 LYS A C 1
ATOM 1398 O O . LYS A 1 177 ? 1.383 1.096 21.033 1.00 83.94 177 LYS A O 1
ATOM 1403 N N . HIS A 1 178 ? 2.503 2.936 20.442 1.00 77.69 178 HIS A N 1
ATOM 1404 C CA . HIS A 1 178 ? 3.692 2.216 19.984 1.00 77.69 178 HIS A CA 1
ATOM 1405 C C . HIS A 1 178 ? 4.547 1.696 21.151 1.00 77.69 178 HIS A C 1
ATOM 1407 O O . HIS A 1 178 ? 5.208 2.474 21.838 1.00 77.69 178 HIS A O 1
ATOM 1413 N N . ALA A 1 179 ? 4.591 0.374 21.337 1.00 69.50 179 ALA A N 1
ATOM 1414 C CA . ALA A 1 179 ? 5.512 -0.275 22.269 1.00 69.50 179 ALA A CA 1
ATOM 1415 C C . ALA A 1 179 ? 6.959 -0.256 21.733 1.00 69.50 179 ALA A C 1
ATOM 1417 O O . ALA A 1 179 ? 7.219 -0.686 20.604 1.00 69.50 179 ALA A O 1
ATOM 1418 N N . SER A 1 180 ? 7.899 0.228 22.551 1.00 67.25 180 SER A N 1
ATOM 1419 C CA . SER A 1 180 ? 9.320 0.382 22.207 1.00 67.25 180 SER A CA 1
ATOM 1420 C C . SER A 1 180 ? 9.943 -0.891 21.619 1.00 67.25 180 SER A C 1
ATOM 1422 O O . SER A 1 180 ? 9.791 -1.975 22.174 1.00 67.25 180 SER A O 1
ATOM 1424 N N . GLY A 1 181 ? 10.678 -0.751 20.510 1.00 66.50 181 GLY A N 1
ATOM 1425 C CA . GLY A 1 181 ? 11.357 -1.861 19.820 1.00 66.50 181 GLY A CA 1
ATOM 1426 C C . GLY A 1 181 ? 10.565 -2.517 18.676 1.00 66.50 181 GLY A C 1
ATOM 1427 O O . GLY A 1 181 ? 11.081 -3.419 18.018 1.00 66.50 181 GLY A O 1
ATOM 1428 N N . SER A 1 182 ? 9.343 -2.060 18.384 1.00 64.31 182 SER A N 1
ATOM 1429 C CA . SER A 1 182 ? 8.479 -2.631 17.335 1.00 64.31 182 SER A CA 1
ATOM 1430 C C . SER A 1 182 ? 8.871 -2.167 15.916 1.00 64.31 182 SER A C 1
ATOM 1432 O O . SER A 1 182 ? 8.239 -1.285 15.342 1.00 64.31 182 SER A O 1
ATOM 1434 N N . VAL A 1 183 ? 9.932 -2.744 15.331 1.00 71.06 183 VAL A N 1
ATOM 1435 C CA . VAL A 1 183 ? 10.527 -2.269 14.053 1.00 71.06 183 VAL A CA 1
ATOM 1436 C C . VAL A 1 183 ? 9.748 -2.675 12.785 1.00 71.06 183 VAL A C 1
ATOM 1438 O O . VAL A 1 183 ? 9.806 -1.968 11.781 1.00 71.06 183 VAL A O 1
ATOM 1441 N N . ILE A 1 184 ? 9.033 -3.807 12.801 1.00 84.44 184 ILE A N 1
ATOM 1442 C CA . ILE A 1 184 ? 8.293 -4.339 11.631 1.00 84.44 184 ILE A CA 1
ATOM 1443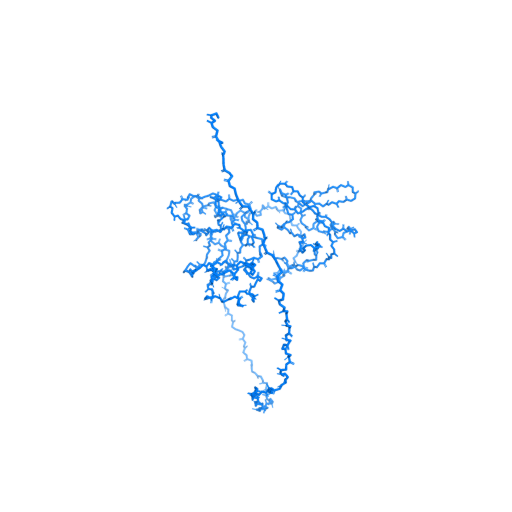 C C . ILE A 1 184 ? 6.824 -4.570 11.980 1.00 84.44 184 ILE A C 1
ATOM 1445 O O . ILE A 1 184 ? 5.939 -4.026 11.326 1.00 84.44 184 ILE A O 1
ATOM 1449 N N . TRP A 1 185 ? 6.589 -5.377 13.014 1.00 91.12 185 TRP A N 1
ATOM 1450 C CA . TRP A 1 185 ? 5.266 -5.704 13.527 1.00 91.12 185 TRP A CA 1
ATOM 1451 C C . TRP A 1 185 ? 5.018 -4.960 14.832 1.00 91.12 185 TRP A C 1
ATOM 1453 O O . TRP A 1 185 ? 5.843 -5.014 15.744 1.00 91.12 185 TRP A O 1
ATOM 1463 N N . VAL A 1 186 ? 3.857 -4.324 14.928 1.00 90.50 186 VAL A N 1
ATOM 1464 C CA . VAL A 1 186 ? 3.317 -3.700 16.137 1.00 90.50 186 VAL A CA 1
ATOM 1465 C C . VAL A 1 186 ? 2.189 -4.588 16.659 1.00 90.50 186 VAL A C 1
ATOM 1467 O O . VAL A 1 186 ? 1.355 -5.028 15.870 1.00 90.50 186 VAL A O 1
ATOM 1470 N N . LYS A 1 187 ? 2.121 -4.840 17.972 1.00 91.38 187 LYS A N 1
ATOM 1471 C CA . LYS A 1 187 ? 0.880 -5.312 18.610 1.00 91.38 187 LYS A CA 1
ATOM 1472 C C . LYS A 1 187 ? 0.008 -4.090 18.897 1.00 91.38 187 LYS A C 1
ATOM 1474 O O . LYS A 1 187 ? 0.496 -3.163 19.540 1.00 91.38 187 LYS A O 1
ATOM 1479 N N . LEU A 1 188 ? -1.240 -4.086 18.433 1.00 90.88 188 LEU A N 1
ATOM 1480 C CA . LEU A 1 188 ? -2.157 -2.975 18.694 1.00 90.88 188 LEU A CA 1
ATOM 1481 C C . LEU A 1 188 ? -2.631 -2.985 20.156 1.00 90.88 188 LEU A C 1
ATOM 1483 O O . LEU A 1 188 ? -2.731 -4.046 20.782 1.00 90.88 188 LEU A O 1
ATOM 1487 N N . ASP A 1 189 ? -2.911 -1.803 20.704 1.00 89.88 189 ASP A N 1
ATOM 1488 C CA . ASP A 1 189 ? -3.570 -1.652 22.001 1.00 89.88 189 ASP A CA 1
ATOM 1489 C C . ASP A 1 189 ? -5.096 -1.562 21.844 1.00 89.88 189 ASP A C 1
ATOM 1491 O O . ASP A 1 189 ? -5.605 -1.257 20.767 1.00 89.88 189 ASP A O 1
ATOM 1495 N N . GLN A 1 190 ? -5.839 -1.841 22.919 1.00 88.56 190 GLN A N 1
ATOM 1496 C CA . GLN A 1 190 ? -7.295 -2.020 22.840 1.00 88.56 190 GLN A CA 1
ATOM 1497 C C . GLN A 1 190 ? -8.042 -0.767 22.352 1.00 88.56 190 GLN A C 1
ATOM 1499 O O . GLN A 1 190 ? -9.067 -0.894 21.696 1.00 88.56 190 GLN A O 1
ATOM 1504 N N . ASP A 1 191 ? -7.524 0.437 22.618 1.00 89.88 191 ASP A N 1
ATOM 1505 C CA . ASP A 1 191 ? -8.108 1.683 22.104 1.00 89.88 191 ASP A CA 1
ATOM 1506 C C . ASP A 1 191 ? -8.004 1.758 20.569 1.00 89.88 191 ASP A C 1
ATOM 1508 O O . ASP A 1 191 ? -8.988 2.073 19.905 1.00 89.88 191 ASP A O 1
ATOM 1512 N N . ALA A 1 192 ? -6.863 1.364 19.992 1.00 91.44 192 ALA A N 1
ATOM 1513 C CA . ALA A 1 192 ? -6.689 1.283 18.543 1.00 91.44 192 ALA A CA 1
ATOM 1514 C C . ALA A 1 192 ? -7.583 0.201 17.908 1.00 91.44 192 ALA A C 1
ATOM 1516 O O . ALA A 1 192 ? -8.222 0.467 16.893 1.00 91.44 192 ALA A O 1
ATOM 1517 N N . VAL A 1 193 ? -7.690 -0.987 18.520 1.00 90.56 193 VAL A N 1
ATOM 1518 C CA . VAL A 1 193 ? -8.577 -2.070 18.036 1.00 90.56 193 VAL A CA 1
ATOM 1519 C C . VAL A 1 193 ? -10.048 -1.639 18.077 1.00 90.56 193 VAL A C 1
ATOM 1521 O O . VAL A 1 193 ? -10.771 -1.812 17.099 1.00 90.56 193 VAL A O 1
ATOM 1524 N N . ASN A 1 194 ? -10.485 -0.999 19.166 1.00 88.06 194 ASN A N 1
ATOM 1525 C CA . ASN A 1 194 ? -11.849 -0.483 19.285 1.00 88.06 194 ASN A CA 1
ATOM 1526 C C . ASN A 1 194 ? -12.131 0.615 18.241 1.00 88.06 194 ASN A C 1
ATOM 1528 O O . ASN A 1 194 ? -13.201 0.620 17.635 1.00 88.06 194 ASN A O 1
ATOM 1532 N N . ARG A 1 195 ? -11.171 1.517 17.983 1.00 89.38 195 ARG A N 1
ATOM 1533 C CA . ARG A 1 195 ? -11.286 2.543 16.930 1.00 89.38 195 ARG A CA 1
ATOM 1534 C C . ARG A 1 195 ? -11.353 1.942 15.527 1.00 89.38 195 ARG A C 1
ATOM 1536 O O . ARG A 1 195 ? -12.138 2.437 14.728 1.00 89.38 195 ARG A O 1
ATOM 1543 N N . LEU A 1 196 ? -10.594 0.880 15.233 1.00 89.81 196 LEU A N 1
ATOM 1544 C CA . LEU A 1 196 ? -10.715 0.145 13.965 1.00 89.81 196 LEU A CA 1
ATOM 1545 C C . LEU A 1 196 ? -12.099 -0.490 13.808 1.00 89.81 196 LEU A C 1
ATOM 1547 O O . LEU A 1 196 ? -12.696 -0.385 12.740 1.00 89.81 196 LEU A O 1
ATOM 1551 N N . ALA A 1 197 ? -12.632 -1.100 14.869 1.00 85.69 197 ALA A N 1
ATOM 1552 C CA . ALA A 1 197 ? -13.965 -1.693 14.836 1.00 85.69 197 ALA A CA 1
ATOM 1553 C C . ALA A 1 197 ? -15.063 -0.651 14.588 1.00 85.69 197 ALA A C 1
ATOM 1555 O O . ALA A 1 197 ? -15.952 -0.899 13.775 1.00 85.69 197 ALA A O 1
ATOM 1556 N N . VAL A 1 198 ? -14.967 0.535 15.202 1.00 83.19 198 VAL A N 1
ATOM 1557 C CA . VAL A 1 198 ? -15.869 1.658 14.892 1.00 83.19 198 VAL A CA 1
ATOM 1558 C C . VAL A 1 198 ? -15.670 2.136 13.452 1.00 83.19 198 VAL A C 1
ATOM 1560 O O . VAL A 1 198 ? -16.648 2.220 12.723 1.00 83.19 198 VAL A O 1
ATOM 1563 N N . ALA A 1 199 ? -14.432 2.379 13.010 1.00 79.00 199 ALA A N 1
ATOM 1564 C CA . ALA A 1 199 ? -14.147 2.880 11.663 1.00 79.00 199 ALA A CA 1
ATOM 1565 C C . ALA A 1 199 ? -14.677 1.958 10.549 1.00 79.00 199 ALA A C 1
ATOM 1567 O O . ALA A 1 199 ? -15.225 2.463 9.573 1.00 79.00 199 ALA A O 1
ATOM 1568 N N . ASN A 1 200 ? -14.575 0.632 10.716 1.00 71.75 200 ASN A N 1
ATOM 1569 C CA . ASN A 1 200 ? -15.137 -0.327 9.760 1.00 71.75 200 ASN A CA 1
ATOM 1570 C C . ASN A 1 200 ? -16.678 -0.404 9.860 1.00 71.75 200 ASN A C 1
ATOM 1572 O O . ASN A 1 200 ? -17.385 -0.403 8.855 1.00 71.75 200 ASN A O 1
ATOM 1576 N N . SER A 1 201 ? -17.232 -0.375 11.079 1.00 67.44 201 SER A N 1
ATOM 1577 C CA . SER A 1 201 ? -18.692 -0.395 11.292 1.00 67.44 201 SER A CA 1
ATOM 1578 C C . SER A 1 201 ? -19.394 0.870 10.783 1.00 67.44 201 SER A C 1
ATOM 1580 O O . SER A 1 201 ? -20.528 0.802 10.316 1.00 67.44 201 SER A O 1
ATOM 1582 N N . SER A 1 202 ? -18.735 2.030 10.841 1.00 55.00 202 SER A N 1
ATOM 1583 C CA . SER A 1 202 ? -19.293 3.310 10.388 1.00 55.00 202 SER A CA 1
ATOM 1584 C C . SER A 1 202 ? -19.506 3.393 8.873 1.00 55.00 202 SER A C 1
ATOM 1586 O O . SER A 1 202 ? -20.263 4.256 8.443 1.00 55.00 202 SER A O 1
ATOM 1588 N N . GLN A 1 203 ? -18.928 2.490 8.072 1.00 51.16 203 GLN A N 1
ATOM 1589 C CA . GLN A 1 203 ? -19.252 2.367 6.640 1.00 51.16 203 GLN A CA 1
ATOM 1590 C C . GLN A 1 203 ? -20.487 1.487 6.361 1.00 51.16 203 GLN A C 1
ATOM 1592 O O . GLN A 1 203 ? -20.835 1.251 5.209 1.00 51.16 203 GLN A O 1
ATOM 1597 N N . ILE A 1 204 ? -21.169 1.003 7.406 1.00 47.75 204 ILE A N 1
ATOM 1598 C CA . ILE A 1 204 ? -22.382 0.170 7.313 1.00 47.75 204 ILE A CA 1
ATOM 1599 C C . ILE A 1 204 ? -23.641 0.971 7.718 1.00 47.75 204 ILE A C 1
ATOM 1601 O O . ILE A 1 204 ? -24.763 0.512 7.531 1.00 47.75 204 ILE A O 1
ATOM 1605 N N . ALA A 1 205 ? -23.480 2.190 8.245 1.00 36.75 205 ALA A N 1
ATOM 1606 C CA . ALA A 1 205 ? -24.573 3.024 8.740 1.00 36.75 205 ALA A CA 1
ATOM 1607 C C . ALA A 1 205 ? -25.218 3.886 7.634 1.00 36.75 205 ALA A C 1
ATOM 1609 O O . ALA A 1 205 ? -25.018 5.101 7.581 1.00 36.75 205 ALA A O 1
ATOM 1610 N N . THR A 1 206 ? -26.037 3.272 6.777 1.00 35.72 206 THR A N 1
ATOM 1611 C CA . THR A 1 206 ? -27.071 4.016 6.039 1.00 35.72 206 THR A CA 1
ATOM 1612 C C . THR A 1 206 ? -28.092 4.581 7.034 1.00 35.72 206 THR A C 1
ATOM 1614 O O . THR A 1 206 ? -28.567 3.817 7.876 1.00 35.72 206 THR A O 1
ATOM 1617 N N . PRO A 1 207 ? -28.458 5.874 6.977 1.00 40.50 207 PRO A N 1
ATOM 1618 C CA . PRO A 1 207 ? -29.583 6.379 7.754 1.00 40.50 207 PRO A CA 1
ATOM 1619 C C . PRO A 1 207 ? -30.895 5.826 7.184 1.00 40.50 207 PRO A C 1
ATOM 1621 O O . PRO A 1 207 ? -31.096 5.850 5.971 1.00 40.50 207 PRO A O 1
ATOM 1624 N N . ASP A 1 208 ? -31.795 5.367 8.054 1.00 41.72 208 ASP A N 1
ATOM 1625 C CA . ASP A 1 208 ? -33.145 4.970 7.651 1.00 41.72 208 ASP A CA 1
ATOM 1626 C C . ASP A 1 208 ? -33.909 6.192 7.116 1.00 41.72 208 ASP A C 1
ATOM 1628 O O . ASP A 1 208 ? -34.246 7.114 7.864 1.00 41.72 208 ASP A O 1
ATOM 1632 N N . SER A 1 209 ? -34.188 6.204 5.812 1.00 40.28 209 SER A N 1
ATOM 1633 C CA . SER A 1 209 ? -35.079 7.173 5.174 1.00 40.28 209 SER A CA 1
ATOM 1634 C C . SER A 1 209 ? -36.245 6.446 4.506 1.00 40.28 209 SER A C 1
ATOM 1636 O O . SER A 1 209 ? -36.150 6.032 3.348 1.00 40.28 209 SER A O 1
ATOM 1638 N N . ASP A 1 210 ? -37.348 6.302 5.244 1.00 46.34 210 ASP A N 1
ATOM 1639 C CA . ASP A 1 210 ? -38.622 5.781 4.741 1.00 46.34 210 ASP A CA 1
ATOM 1640 C C . ASP A 1 210 ? -39.178 6.658 3.604 1.00 46.34 210 ASP A C 1
ATOM 1642 O O . ASP A 1 210 ? -39.962 7.580 3.823 1.00 46.34 210 ASP A O 1
ATOM 1646 N N . THR A 1 211 ? -38.812 6.334 2.365 1.00 44.84 211 THR A N 1
ATOM 1647 C CA . THR A 1 211 ? -39.568 6.719 1.166 1.00 44.84 211 THR A CA 1
ATOM 1648 C C . THR A 1 211 ? -39.377 5.647 0.108 1.00 44.84 211 THR A C 1
ATOM 1650 O O . THR A 1 211 ? -38.290 5.489 -0.441 1.00 44.84 211 THR A O 1
ATOM 1653 N N . ALA A 1 212 ? -40.439 4.895 -0.169 1.00 47.00 212 ALA A N 1
ATOM 1654 C CA . ALA A 1 212 ? -40.453 3.945 -1.267 1.00 47.00 212 ALA A CA 1
ATOM 1655 C C . ALA A 1 212 ? -40.660 4.680 -2.596 1.00 47.00 212 ALA A C 1
ATOM 1657 O O . ALA A 1 212 ? -41.595 5.467 -2.710 1.00 47.00 212 ALA A O 1
ATOM 1658 N N . ASP A 1 213 ? -39.854 4.346 -3.602 1.00 41.69 213 ASP A N 1
ATOM 1659 C CA . ASP A 1 213 ? -40.407 3.869 -4.871 1.00 41.69 213 ASP A CA 1
ATOM 1660 C C . ASP A 1 213 ? -39.376 3.043 -5.667 1.00 41.69 213 ASP A C 1
ATOM 1662 O O . ASP A 1 213 ? -38.185 3.023 -5.361 1.00 41.69 213 ASP A O 1
ATOM 1666 N N . SER A 1 214 ? -39.882 2.300 -6.652 1.00 45.41 214 SER A N 1
ATOM 1667 C CA . SER A 1 214 ? -39.189 1.384 -7.584 1.00 45.41 214 SER A CA 1
ATOM 1668 C C . SER A 1 214 ? -37.850 1.899 -8.168 1.00 45.41 214 SER A C 1
ATOM 1670 O O . SER A 1 214 ? -37.723 3.090 -8.430 1.00 45.41 214 SER A O 1
ATOM 1672 N N . TYR A 1 215 ? -36.853 1.067 -8.507 1.00 38.69 215 TYR A N 1
ATOM 1673 C CA . TYR A 1 215 ? -36.924 -0.295 -9.079 1.00 38.69 215 TYR A CA 1
ATOM 1674 C C . TYR A 1 215 ? -35.852 -1.267 -8.548 1.00 38.69 215 TYR A C 1
ATOM 1676 O O . TYR A 1 215 ? -34.795 -0.856 -8.079 1.00 38.69 215 TYR A O 1
ATOM 1684 N N . THR A 1 216 ? -36.105 -2.570 -8.718 1.00 46.28 216 THR A N 1
ATOM 1685 C CA . THR A 1 216 ? -35.150 -3.657 -8.442 1.00 46.28 216 THR A CA 1
ATOM 1686 C C . THR A 1 216 ? -34.512 -4.171 -9.730 1.00 46.28 216 THR A C 1
ATOM 1688 O O . THR A 1 216 ? -35.231 -4.632 -10.610 1.00 46.28 216 THR A O 1
ATOM 1691 N N . GLU A 1 217 ? -33.183 -4.232 -9.769 1.00 42.59 217 GLU A N 1
ATOM 1692 C CA . GLU A 1 217 ? -32.431 -5.224 -10.550 1.00 42.59 217 GLU A CA 1
ATOM 1693 C C . GLU A 1 217 ? -31.457 -5.941 -9.594 1.00 42.59 217 GLU A C 1
ATOM 1695 O O . GLU A 1 217 ? -30.908 -5.297 -8.692 1.00 42.59 217 GLU A O 1
ATOM 1700 N N . PRO A 1 218 ? -31.258 -7.268 -9.703 1.00 39.72 218 PRO A N 1
ATOM 1701 C CA . PRO A 1 218 ? -30.376 -7.996 -8.803 1.00 39.72 218 PRO A CA 1
ATOM 1702 C C . PRO A 1 218 ? -28.913 -7.759 -9.196 1.00 39.72 218 PRO A C 1
ATOM 1704 O O . PRO A 1 218 ? -28.484 -8.143 -10.281 1.00 39.72 218 PRO A O 1
ATOM 1707 N N . HIS A 1 219 ? -28.128 -7.161 -8.297 1.00 36.75 219 HIS A N 1
ATOM 1708 C CA . HIS A 1 219 ? -26.692 -6.987 -8.513 1.00 36.75 219 HIS A CA 1
ATOM 1709 C C . HIS A 1 219 ? -25.960 -8.337 -8.526 1.00 36.75 219 HIS A C 1
ATOM 1711 O O . HIS A 1 219 ? -25.689 -8.937 -7.486 1.00 36.75 219 HIS A O 1
ATOM 1717 N N . ASP A 1 220 ? -25.640 -8.782 -9.739 1.00 40.22 220 ASP A N 1
ATOM 1718 C CA . ASP A 1 220 ? -24.740 -9.889 -10.045 1.00 40.22 220 ASP A CA 1
ATOM 1719 C C . ASP A 1 220 ? -23.339 -9.609 -9.447 1.00 40.22 220 ASP A C 1
ATOM 1721 O O . ASP A 1 220 ? -22.770 -8.547 -9.730 1.00 40.22 220 ASP A O 1
ATOM 1725 N N . PRO A 1 221 ? -22.767 -10.495 -8.602 1.00 47.12 221 PRO A N 1
ATOM 1726 C CA . PRO A 1 221 ? -21.518 -10.236 -7.872 1.00 47.12 221 PRO A CA 1
ATOM 1727 C C . PRO A 1 221 ? -20.235 -10.201 -8.732 1.00 47.12 221 PRO A C 1
ATOM 1729 O O . PRO A 1 221 ? -19.140 -10.250 -8.176 1.00 47.12 221 PRO A O 1
ATOM 1732 N N . GLU A 1 222 ? -20.344 -10.101 -10.060 1.00 46.06 222 GLU A N 1
ATOM 1733 C CA . GLU A 1 222 ? -19.218 -9.970 -11.000 1.00 46.06 222 GLU A CA 1
ATOM 1734 C C . GLU A 1 222 ? -19.257 -8.652 -11.815 1.00 46.06 222 GLU A C 1
ATOM 1736 O O . GLU A 1 222 ? -18.530 -8.502 -12.797 1.00 46.06 222 GLU A O 1
ATOM 1741 N N . PHE A 1 223 ? -20.070 -7.653 -11.423 1.00 44.81 223 PHE A N 1
ATOM 1742 C CA . PHE A 1 223 ? -20.140 -6.356 -12.126 1.00 44.81 223 PHE A CA 1
ATOM 1743 C C . PHE A 1 223 ? -18.939 -5.428 -11.839 1.00 44.81 223 PHE A C 1
ATOM 1745 O O . PHE A 1 223 ? -19.069 -4.342 -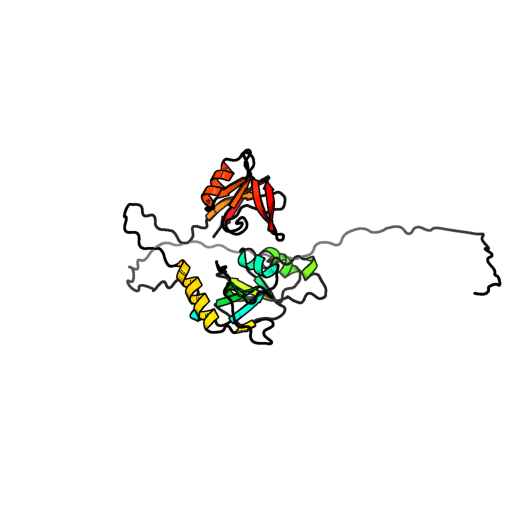11.271 1.00 44.81 223 PHE A O 1
ATOM 1752 N N . VAL A 1 224 ? -17.757 -5.858 -12.281 1.00 48.72 224 VAL A N 1
ATOM 1753 C CA . VAL A 1 224 ? -16.528 -5.059 -12.351 1.00 48.72 224 VAL A CA 1
ATOM 1754 C C . VAL A 1 224 ? -16.796 -3.794 -13.176 1.00 48.72 224 VAL A C 1
ATOM 1756 O O . VAL A 1 224 ? -17.123 -3.879 -14.367 1.00 48.72 224 VAL A O 1
ATOM 1759 N N . ARG A 1 225 ? -16.654 -2.603 -12.580 1.00 63.88 225 ARG A N 1
ATOM 1760 C CA . ARG A 1 225 ? -16.961 -1.339 -13.265 1.00 63.88 225 ARG A CA 1
ATOM 1761 C C . ARG A 1 225 ? -15.829 -0.952 -14.221 1.00 63.88 225 ARG A C 1
ATOM 1763 O O . ARG A 1 225 ? -14.955 -0.148 -13.907 1.00 63.88 225 ARG A O 1
ATOM 1770 N N . MET A 1 226 ? -15.895 -1.485 -15.444 1.00 75.56 226 MET A N 1
ATOM 1771 C CA . MET A 1 226 ? -15.099 -1.018 -16.586 1.00 75.56 226 MET A CA 1
ATOM 1772 C C . MET A 1 226 ? -15.527 0.394 -17.020 1.00 75.56 226 MET A C 1
ATOM 1774 O O . MET A 1 226 ? -16.258 0.578 -17.996 1.00 75.56 226 MET A O 1
ATOM 1778 N N . ILE A 1 227 ? -15.068 1.410 -16.294 1.00 86.38 227 ILE A N 1
ATOM 1779 C CA . ILE A 1 227 ? -15.289 2.816 -16.631 1.00 86.38 227 ILE A CA 1
ATOM 1780 C C . ILE A 1 227 ? -14.247 3.304 -17.639 1.00 86.38 227 ILE A C 1
ATOM 1782 O O . ILE A 1 227 ? -13.091 2.895 -17.621 1.00 86.38 227 ILE A O 1
ATOM 1786 N N . THR A 1 228 ? -14.629 4.217 -18.532 1.00 91.38 228 THR A N 1
ATOM 1787 C CA . THR A 1 228 ? -13.662 4.884 -19.419 1.00 91.38 228 THR A CA 1
ATOM 1788 C C . THR A 1 228 ? -13.257 6.230 -18.826 1.00 91.38 228 THR A C 1
ATOM 1790 O O . THR A 1 228 ? -14.126 7.076 -18.580 1.00 91.38 228 THR A O 1
ATOM 1793 N N . VAL A 1 229 ? -11.949 6.408 -18.605 1.00 94.25 229 VAL A N 1
ATOM 1794 C CA . VAL A 1 229 ? -11.335 7.549 -17.900 1.00 94.25 229 VAL A CA 1
ATOM 1795 C C . VAL A 1 229 ? -10.233 8.218 -18.740 1.00 94.25 229 VAL A C 1
ATOM 1797 O O . VAL A 1 229 ? -9.628 7.559 -19.595 1.00 94.25 229 VAL A O 1
ATOM 1800 N N . PRO A 1 230 ? -9.949 9.517 -18.525 1.00 96.56 230 PRO A N 1
ATOM 1801 C CA . PRO A 1 230 ? -8.900 10.233 -19.241 1.00 96.56 230 PRO A CA 1
ATOM 1802 C C . PRO A 1 230 ? -7.507 9.929 -18.671 1.00 96.56 230 PRO A C 1
ATOM 1804 O O . PRO A 1 230 ? -7.300 9.939 -17.455 1.00 96.56 230 PRO A O 1
ATOM 1807 N N . TYR A 1 231 ? -6.540 9.727 -19.568 1.00 95.81 231 TYR A N 1
ATOM 1808 C CA . TYR A 1 231 ? -5.123 9.502 -19.267 1.00 95.81 231 TYR A CA 1
ATOM 1809 C C . TYR A 1 231 ? -4.262 10.662 -19.782 1.00 95.81 231 TYR A C 1
ATOM 1811 O O . TYR A 1 231 ? -4.464 11.174 -20.885 1.00 95.81 231 TYR A O 1
ATOM 1819 N N . ALA A 1 232 ? -3.279 11.064 -18.981 1.00 94.56 232 ALA A N 1
ATOM 1820 C CA . ALA A 1 232 ? -2.278 12.078 -19.281 1.00 94.56 232 ALA A CA 1
ATOM 1821 C C . ALA A 1 232 ? -1.010 11.457 -19.888 1.00 94.56 232 ALA A C 1
ATOM 1823 O O . ALA A 1 232 ? -0.778 10.251 -19.819 1.00 94.56 232 ALA A O 1
ATOM 1824 N N . ARG A 1 233 ? -0.147 12.304 -20.466 1.00 91.44 233 ARG A N 1
ATOM 1825 C CA . ARG A 1 233 ? 1.070 11.876 -21.185 1.00 91.44 233 ARG A CA 1
ATOM 1826 C C . ARG A 1 233 ? 2.056 11.055 -20.340 1.00 91.44 233 ARG A C 1
ATOM 1828 O O . ARG A 1 233 ? 2.811 10.274 -20.907 1.00 91.44 233 ARG A O 1
ATOM 1835 N N . ASP A 1 234 ? 2.070 11.237 -19.023 1.00 84.06 234 ASP A N 1
ATOM 1836 C CA . ASP A 1 234 ? 2.947 10.501 -18.102 1.00 84.06 234 ASP A CA 1
ATOM 1837 C C . ASP A 1 234 ? 2.354 9.164 -17.610 1.00 84.06 234 ASP A C 1
ATOM 1839 O O . ASP A 1 234 ? 2.966 8.482 -16.790 1.00 84.06 234 ASP A O 1
ATOM 1843 N N . GLY A 1 235 ? 1.173 8.777 -18.109 1.00 86.00 235 GLY A N 1
ATOM 1844 C CA . GLY A 1 235 ? 0.455 7.568 -17.701 1.00 86.00 235 GLY A CA 1
ATOM 1845 C C . GLY A 1 235 ? -0.456 7.746 -16.482 1.00 86.00 235 GLY A C 1
ATOM 1846 O O . GLY A 1 235 ? -1.146 6.797 -16.106 1.00 86.00 235 GLY A O 1
ATOM 1847 N N . SER A 1 236 ? -0.505 8.937 -15.876 1.00 87.88 236 SER A N 1
ATOM 1848 C CA . SER A 1 236 ? -1.499 9.270 -14.846 1.00 87.88 236 SER A CA 1
ATOM 1849 C C . SER A 1 236 ? -2.903 9.328 -15.432 1.00 87.88 236 SER A C 1
ATOM 1851 O O . SER A 1 236 ? -3.077 9.693 -16.590 1.00 87.88 236 SER A O 1
ATOM 1853 N N . TYR A 1 237 ? -3.917 9.049 -14.621 1.00 92.62 237 TYR A N 1
ATOM 1854 C CA . TYR A 1 237 ? -5.317 9.069 -15.039 1.00 92.62 237 TYR A CA 1
ATOM 1855 C C . TYR A 1 237 ? -6.219 9.638 -13.947 1.00 92.62 237 TYR A C 1
ATOM 1857 O O . TYR A 1 237 ? -5.856 9.636 -12.765 1.00 92.62 237 TYR A O 1
ATOM 1865 N N . PHE A 1 238 ? -7.387 10.132 -14.350 1.00 93.38 238 PHE A N 1
ATOM 1866 C CA . PHE A 1 238 ? -8.416 10.580 -13.416 1.00 93.38 238 PHE A CA 1
ATOM 1867 C C . PHE A 1 238 ? -9.136 9.368 -12.806 1.00 93.38 238 PHE A C 1
ATOM 1869 O O . PHE A 1 238 ? -9.724 8.567 -13.530 1.00 93.38 238 PHE A O 1
ATOM 1876 N N . CYS A 1 239 ? -9.076 9.205 -11.485 1.00 88.75 239 CYS A N 1
ATOM 1877 C CA . CYS A 1 239 ? -9.701 8.084 -10.767 1.00 88.75 239 CYS A CA 1
ATOM 1878 C C . CYS A 1 239 ? -10.098 8.476 -9.345 1.00 88.75 239 CYS A C 1
ATOM 1880 O O . CYS A 1 239 ? -9.453 9.339 -8.729 1.00 88.75 239 CYS A O 1
ATOM 1882 N N . ARG A 1 240 ? -11.125 7.794 -8.823 1.00 86.06 240 ARG A N 1
ATOM 1883 C CA . ARG A 1 240 ? -11.831 8.125 -7.572 1.00 86.06 240 ARG A CA 1
ATOM 1884 C C . ARG A 1 240 ? -10.869 8.384 -6.405 1.00 86.06 240 ARG A C 1
ATOM 1886 O O . ARG A 1 240 ? -10.976 9.371 -5.688 1.00 86.06 240 ARG A O 1
ATOM 1893 N N . HIS A 1 241 ? -9.833 7.556 -6.286 1.00 79.75 241 HIS A N 1
ATOM 1894 C CA . HIS A 1 241 ? -8.910 7.585 -5.148 1.00 79.75 241 HIS A CA 1
ATOM 1895 C C . HIS A 1 241 ? -7.650 8.457 -5.325 1.00 79.75 241 HIS A C 1
ATOM 1897 O O . HIS A 1 241 ? -7.056 8.854 -4.325 1.00 79.75 241 HIS A O 1
ATOM 1903 N N . ARG A 1 242 ? -7.203 8.762 -6.557 1.00 80.62 242 ARG A N 1
ATOM 1904 C CA . ARG A 1 242 ? -5.941 9.515 -6.796 1.00 80.62 242 ARG A CA 1
ATOM 1905 C C . ARG A 1 242 ? -6.150 10.955 -7.265 1.00 80.62 242 ARG A C 1
ATOM 1907 O O . ARG A 1 242 ? -5.184 11.711 -7.312 1.00 80.62 242 ARG A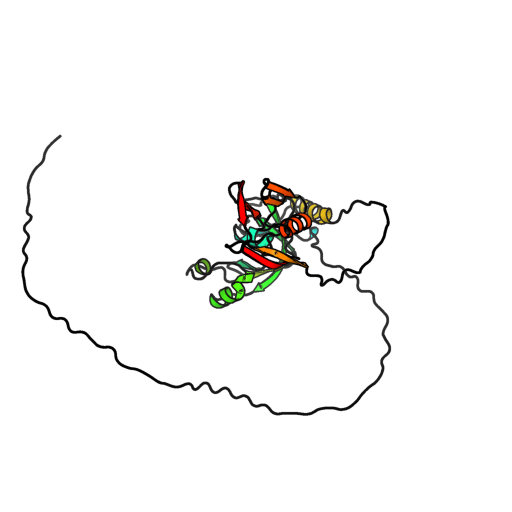 O 1
ATOM 1914 N N . SER A 1 243 ? -7.369 11.323 -7.654 1.00 85.62 243 SER A N 1
ATOM 1915 C CA . SER A 1 243 ? -7.703 12.669 -8.150 1.00 85.62 243 SER A CA 1
ATOM 1916 C C . SER A 1 243 ? -8.441 13.534 -7.125 1.00 85.62 243 SER A C 1
ATOM 1918 O O . SER A 1 243 ? -8.770 14.679 -7.420 1.00 85.62 243 SER A O 1
ATOM 1920 N N . LEU A 1 244 ? -8.667 12.997 -5.925 1.00 83.12 244 LEU A N 1
ATOM 1921 C CA . LEU A 1 244 ? -9.296 13.689 -4.810 1.00 83.12 244 LEU A CA 1
ATOM 1922 C C . LEU A 1 244 ? -8.292 14.618 -4.105 1.00 83.12 244 LEU A C 1
ATOM 1924 O O . LEU A 1 244 ? -7.220 14.186 -3.675 1.00 83.12 244 LEU A O 1
ATOM 1928 N N . ILE A 1 245 ? -8.652 15.888 -3.943 1.00 80.38 245 ILE A N 1
ATOM 1929 C CA . ILE A 1 245 ? -7.882 16.917 -3.237 1.00 80.38 245 ILE A CA 1
ATOM 1930 C C . ILE A 1 245 ? -8.774 17.470 -2.125 1.00 80.38 245 ILE A C 1
ATOM 1932 O O . ILE A 1 245 ? -9.811 18.065 -2.388 1.00 80.38 245 ILE A O 1
ATOM 1936 N N . GLY A 1 246 ? -8.406 17.239 -0.863 1.00 77.94 246 GLY A N 1
ATOM 1937 C CA . GLY A 1 246 ? -9.143 17.760 0.302 1.00 77.94 246 GLY A CA 1
ATOM 1938 C C . GLY A 1 246 ? -10.562 17.205 0.523 1.00 77.94 246 GLY A C 1
ATOM 1939 O O . GLY A 1 246 ? -11.176 17.555 1.524 1.00 77.94 246 GLY A O 1
ATOM 1940 N N . GLY A 1 247 ? -11.057 16.335 -0.362 1.00 81.25 247 GLY A N 1
ATOM 1941 C CA . GLY A 1 247 ? -12.439 15.840 -0.376 1.00 81.25 247 GLY A CA 1
ATOM 1942 C C . GLY A 1 247 ? -13.153 16.017 -1.722 1.00 81.25 247 GLY A C 1
ATOM 1943 O O . GLY A 1 247 ? -14.214 15.429 -1.900 1.00 81.25 247 GLY A O 1
ATOM 1944 N N . SER A 1 248 ? -12.555 16.754 -2.666 1.00 88.62 248 SER A N 1
ATOM 1945 C CA . SER A 1 248 ? -13.183 17.123 -3.941 1.00 88.62 248 SER A CA 1
ATOM 1946 C C . SER A 1 248 ? -12.269 16.873 -5.145 1.00 88.62 248 SER A C 1
ATOM 1948 O O . SER A 1 248 ? -11.041 16.863 -5.031 1.00 88.62 248 SER A O 1
ATOM 1950 N N . TYR A 1 249 ? -12.859 16.707 -6.324 1.00 91.00 249 TYR A N 1
ATOM 1951 C CA . TYR A 1 249 ? -12.180 16.691 -7.619 1.00 91.00 249 TYR A CA 1
ATOM 1952 C C . TYR A 1 249 ? -12.177 18.100 -8.214 1.00 91.00 249 TYR A C 1
ATOM 1954 O O . TYR A 1 249 ? -13.201 18.781 -8.203 1.00 91.00 249 TYR A O 1
ATOM 1962 N N . PHE A 1 250 ? -11.044 18.528 -8.777 1.00 93.00 250 PHE A N 1
ATOM 1963 C CA . PHE A 1 250 ? -10.925 19.836 -9.427 1.00 93.00 250 PHE A CA 1
ATOM 1964 C C . PHE A 1 250 ? -10.639 19.678 -10.921 1.00 93.00 250 PHE A C 1
ATOM 1966 O O . PHE A 1 250 ? -9.670 19.020 -11.314 1.00 93.00 250 PHE A O 1
ATOM 1973 N N . ILE A 1 251 ? -11.485 20.295 -11.746 1.00 94.31 251 ILE A N 1
ATOM 1974 C CA . ILE A 1 251 ? -11.476 20.204 -13.210 1.00 94.31 251 ILE A CA 1
ATOM 1975 C C . ILE A 1 251 ? -11.248 21.597 -13.799 1.00 94.31 251 ILE A C 1
ATOM 1977 O O . ILE A 1 251 ? -11.996 22.532 -13.517 1.00 94.31 251 ILE A O 1
ATOM 1981 N N . GLU A 1 252 ? -10.225 21.752 -14.643 1.00 92.75 252 GLU A N 1
ATOM 1982 C CA . GLU A 1 252 ? -9.909 23.053 -15.242 1.00 92.75 252 GLU A CA 1
ATOM 1983 C C . GLU A 1 252 ? -10.706 23.274 -16.533 1.00 92.75 252 GLU A C 1
ATOM 1985 O O . GLU A 1 252 ? -10.386 22.736 -17.596 1.00 92.75 252 GLU A O 1
ATOM 1990 N N . SER A 1 253 ? -11.734 24.117 -16.458 1.00 86.38 253 SER A N 1
ATOM 1991 C CA . SER A 1 253 ? -12.506 24.551 -17.621 1.00 86.38 253 SER A CA 1
ATOM 1992 C C . SER A 1 253 ? -11.925 25.824 -18.256 1.00 86.38 253 SER A C 1
ATOM 1994 O O . SER A 1 253 ? -11.222 26.610 -17.623 1.00 86.38 253 SER A O 1
ATOM 1996 N N . LYS A 1 254 ? -12.347 26.119 -19.493 1.00 78.06 254 LYS A N 1
ATOM 1997 C CA . LYS A 1 254 ? -12.127 27.417 -20.174 1.00 78.06 254 LYS A CA 1
ATOM 1998 C C . LYS A 1 254 ? -12.658 28.652 -19.414 1.00 78.06 254 LYS A C 1
ATOM 2000 O O . LYS A 1 254 ? -12.426 29.776 -19.853 1.00 78.06 254 LYS A O 1
ATOM 2005 N N . HIS A 1 255 ? -13.421 28.456 -18.338 1.00 76.56 255 HIS A N 1
ATOM 2006 C CA . HIS A 1 255 ? -14.009 29.505 -17.505 1.00 76.56 255 HIS A CA 1
ATOM 2007 C C . HIS A 1 255 ? -13.459 29.499 -16.064 1.00 76.56 255 HIS A C 1
ATOM 2009 O O 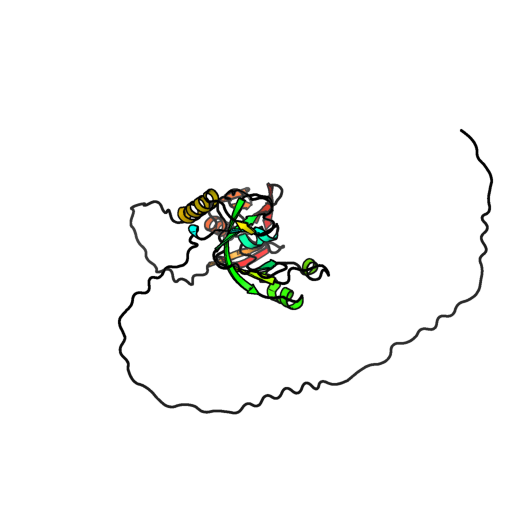. HIS A 1 255 ? -13.956 30.247 -15.227 1.00 76.56 255 HIS A O 1
ATOM 2015 N N . GLY A 1 256 ? -12.425 28.694 -15.784 1.00 81.81 256 GLY A N 1
ATOM 2016 C CA . GLY A 1 256 ? -11.811 28.539 -14.463 1.00 81.81 256 GLY A CA 1
ATOM 2017 C C . GLY A 1 256 ? -11.889 27.106 -13.932 1.00 81.81 256 GLY A C 1
ATOM 2018 O O . GLY A 1 256 ? -12.464 26.218 -14.569 1.00 81.81 256 GLY A O 1
ATOM 2019 N N . SER A 1 257 ? -11.296 26.890 -12.757 1.00 87.06 257 SER A N 1
ATOM 2020 C CA . SER A 1 257 ? -11.393 25.619 -12.032 1.00 87.06 257 SER A CA 1
ATOM 2021 C C . SER A 1 257 ? -12.806 25.419 -11.481 1.00 87.06 257 SER A C 1
ATOM 2023 O O . SER A 1 257 ? -13.390 26.350 -10.926 1.00 87.06 257 SER A O 1
ATOM 2025 N N . LEU A 1 258 ? -13.338 24.210 -11.635 1.00 90.31 258 LEU A N 1
ATOM 2026 C CA . LEU A 1 258 ? -14.615 23.761 -11.090 1.00 90.31 258 LEU A CA 1
ATOM 2027 C C . LEU A 1 258 ? -14.360 22.652 -10.069 1.00 90.31 258 LEU A C 1
ATOM 2029 O O . LEU A 1 258 ? -13.494 21.805 -10.284 1.00 90.31 258 LEU A O 1
ATOM 2033 N N . GLU A 1 259 ? -15.118 22.667 -8.978 1.00 92.62 259 GLU A N 1
ATOM 2034 C CA . GLU A 1 259 ? -15.027 21.705 -7.880 1.00 92.62 259 GLU A CA 1
ATOM 2035 C C . GLU A 1 259 ? -16.240 20.766 -7.895 1.00 92.62 259 GLU A C 1
ATOM 2037 O O . GLU A 1 259 ? -17.373 21.223 -8.047 1.00 92.62 259 GLU A O 1
ATOM 2042 N N . PHE A 1 260 ? -15.993 19.467 -7.729 1.00 90.38 260 PHE A N 1
ATOM 2043 C CA . PHE A 1 260 ? -17.004 18.409 -7.684 1.00 90.38 260 PHE A CA 1
ATOM 2044 C C . PHE A 1 260 ? -16.738 17.509 -6.477 1.00 90.38 260 PHE A C 1
ATOM 2046 O O . PHE A 1 260 ? -15.599 17.096 -6.263 1.00 90.38 260 PHE A O 1
ATOM 2053 N N . THR A 1 261 ? -17.763 17.170 -5.697 1.00 87.00 261 THR A N 1
ATOM 2054 C CA . THR A 1 261 ? -17.631 16.214 -4.582 1.00 87.00 261 THR A CA 1
ATOM 2055 C C . THR A 1 261 ? -17.881 14.769 -5.013 1.00 87.00 261 THR A C 1
ATOM 2057 O O . THR A 1 261 ? -17.300 13.858 -4.426 1.00 87.00 261 THR A O 1
ATOM 2060 N N . ASP A 1 262 ? -18.693 14.546 -6.050 1.00 90.12 262 ASP A N 1
ATOM 2061 C CA . ASP A 1 262 ? -18.875 13.226 -6.656 1.00 90.12 262 ASP A CA 1
ATOM 2062 C C . ASP A 1 262 ? -17.886 12.960 -7.807 1.00 90.12 262 ASP A C 1
ATOM 2064 O O . ASP A 1 262 ? -17.446 13.871 -8.512 1.00 90.12 262 ASP A O 1
ATOM 2068 N N . TYR A 1 263 ? -17.519 11.687 -7.981 1.00 90.56 263 TYR A N 1
ATOM 2069 C CA . TYR A 1 263 ? -16.580 11.238 -9.010 1.00 90.56 263 TYR A CA 1
ATOM 2070 C C . TYR A 1 263 ? -17.232 11.041 -10.378 1.00 90.56 263 TYR A C 1
ATOM 2072 O O . TYR A 1 263 ? -16.627 11.374 -11.399 1.00 90.56 263 TYR A O 1
ATOM 2080 N N . ASP A 1 264 ? -18.433 10.468 -10.406 1.00 88.56 264 ASP A N 1
ATOM 2081 C CA . ASP A 1 264 ? -19.108 10.099 -11.643 1.00 88.56 264 ASP A CA 1
ATOM 2082 C C . ASP A 1 264 ? -19.654 11.369 -12.332 1.00 88.56 264 ASP A C 1
ATOM 2084 O O . ASP A 1 264 ? -19.460 11.527 -13.539 1.00 88.56 264 ASP A O 1
ATOM 2088 N N . GLU A 1 265 ? -20.163 12.349 -11.567 1.00 91.94 265 GLU A N 1
ATOM 2089 C CA . GLU A 1 265 ? -20.468 13.708 -12.059 1.00 91.94 265 GLU A CA 1
ATOM 2090 C C . GLU A 1 265 ? -19.232 14.418 -12.642 1.00 91.94 265 GLU A C 1
ATOM 2092 O O . GLU A 1 265 ? -19.293 15.003 -13.728 1.00 91.94 265 GLU A O 1
ATOM 2097 N N . ALA A 1 266 ? -18.094 14.355 -11.942 1.00 94.31 266 ALA A N 1
ATOM 2098 C CA . ALA A 1 266 ? -16.839 14.950 -12.398 1.00 94.31 266 ALA A CA 1
ATOM 2099 C C . ALA A 1 266 ? -16.359 14.300 -13.711 1.00 94.31 266 ALA A C 1
ATOM 2101 O O . ALA A 1 266 ? -15.976 14.987 -14.663 1.00 94.31 266 ALA A O 1
ATOM 2102 N N . LEU A 1 267 ? -16.430 12.970 -13.790 1.00 94.12 267 LEU A N 1
ATOM 2103 C CA . LEU A 1 267 ? -16.048 12.191 -14.963 1.00 94.12 267 LEU A CA 1
ATOM 2104 C C . LEU A 1 267 ? -16.975 12.458 -16.164 1.00 94.12 267 LEU A C 1
ATOM 2106 O O . LEU A 1 267 ? -16.481 12.607 -17.285 1.00 94.12 267 LEU A O 1
ATOM 2110 N N . ASP A 1 268 ? -18.287 12.586 -15.950 1.00 93.75 268 ASP A N 1
ATOM 2111 C CA . ASP A 1 268 ? -19.248 12.956 -16.998 1.00 93.75 268 ASP A CA 1
ATOM 2112 C C . ASP A 1 268 ? -19.100 14.411 -17.455 1.00 93.75 268 ASP A C 1
ATOM 2114 O O . ASP A 1 268 ? -19.175 14.683 -18.660 1.00 93.75 268 ASP A O 1
ATOM 2118 N N . TYR A 1 269 ? -18.774 15.348 -16.559 1.00 92.88 269 TYR A N 1
ATOM 2119 C CA . TYR A 1 269 ? -18.380 16.694 -16.978 1.00 92.88 269 TYR A CA 1
ATOM 2120 C C . TYR A 1 269 ? -17.140 16.640 -17.886 1.00 92.88 269 TYR A C 1
ATOM 2122 O O . TYR A 1 269 ? -17.128 17.234 -18.967 1.00 92.88 269 TYR A O 1
ATOM 2130 N N . MET A 1 270 ? -16.117 15.867 -17.501 1.00 94.00 270 MET A N 1
ATOM 2131 C CA . MET A 1 270 ? -14.888 15.701 -18.286 1.00 94.00 270 MET A CA 1
ATOM 2132 C C . MET A 1 270 ? -15.123 15.060 -19.660 1.00 94.00 270 MET A C 1
ATOM 2134 O O . MET A 1 270 ? -14.447 15.442 -20.618 1.00 94.00 270 MET A O 1
ATOM 2138 N N . ARG A 1 271 ? -16.095 14.145 -19.797 1.00 93.00 271 ARG A N 1
ATOM 2139 C CA . ARG A 1 271 ? -16.495 13.547 -21.091 1.00 93.00 271 ARG A CA 1
ATOM 2140 C C . ARG A 1 271 ? -17.075 14.573 -22.071 1.00 93.00 271 ARG A C 1
ATOM 2142 O O . ARG A 1 271 ? -16.990 14.369 -23.279 1.00 93.00 271 ARG A O 1
ATOM 2149 N N . ASN A 1 272 ? -17.612 15.685 -21.567 1.00 90.75 272 ASN A N 1
ATOM 2150 C CA . ASN A 1 272 ? -18.155 16.786 -22.368 1.00 90.75 272 ASN A CA 1
ATOM 2151 C C . ASN A 1 272 ? -17.120 17.895 -22.678 1.00 90.75 272 ASN A C 1
ATOM 2153 O O . ASN A 1 272 ? -17.442 18.879 -23.349 1.00 90.75 272 ASN A O 1
ATOM 2157 N N . MET A 1 273 ? -15.866 17.757 -22.225 1.00 89.31 273 MET A N 1
ATOM 2158 C CA . MET A 1 273 ? -14.774 18.688 -22.538 1.00 89.31 273 MET A CA 1
ATOM 2159 C C . MET A 1 273 ? -14.066 18.306 -23.847 1.00 89.31 273 MET A C 1
ATOM 2161 O O . MET A 1 273 ? -13.783 17.139 -24.096 1.00 89.31 273 MET A O 1
ATOM 2165 N N . SER A 1 274 ? -13.668 19.298 -24.654 1.00 88.12 274 SER A N 1
ATOM 2166 C CA . SER A 1 274 ? -12.867 19.064 -25.871 1.00 88.12 274 SER A CA 1
ATOM 2167 C C . SER A 1 274 ? -11.457 18.529 -25.582 1.00 88.12 274 SER A C 1
ATOM 2169 O O . SER A 1 274 ? -10.903 17.779 -26.381 1.00 88.12 274 SER A O 1
ATOM 2171 N N . VAL A 1 275 ? -10.890 18.900 -24.432 1.00 92.44 275 VAL A N 1
ATOM 2172 C CA . VAL A 1 275 ? -9.734 18.256 -23.798 1.00 92.44 275 VAL A CA 1
ATOM 2173 C C . VAL A 1 275 ? -10.031 18.211 -22.305 1.00 92.44 275 VAL A C 1
ATOM 2175 O O . VAL A 1 275 ? -10.154 19.260 -21.674 1.00 92.44 275 VAL A O 1
ATOM 2178 N N . ALA A 1 276 ? -10.147 17.013 -21.738 1.00 95.06 276 ALA A N 1
ATOM 2179 C CA . ALA A 1 276 ? -10.304 16.819 -20.300 1.00 95.06 276 ALA A CA 1
ATOM 2180 C C . ALA A 1 276 ? -9.056 17.313 -19.544 1.00 95.06 276 ALA A C 1
ATOM 2182 O O . ALA A 1 276 ? -7.929 16.977 -19.921 1.00 95.06 276 ALA A O 1
ATOM 2183 N N . ARG A 1 277 ? -9.240 18.101 -18.478 1.00 95.06 277 ARG A N 1
ATOM 2184 C CA . ARG A 1 277 ? -8.152 18.677 -17.663 1.00 95.06 277 ARG A CA 1
ATOM 2185 C C . ARG A 1 277 ? -8.516 18.601 -16.187 1.00 95.06 277 ARG A C 1
ATOM 2187 O O . ARG A 1 277 ? -9.606 19.024 -15.817 1.00 95.06 277 ARG A O 1
ATOM 2194 N N . TRP A 1 278 ? -7.623 18.077 -15.353 1.00 94.88 278 TRP A N 1
ATOM 2195 C CA . TRP A 1 278 ? -7.883 17.876 -13.924 1.00 94.88 278 TRP A CA 1
ATOM 2196 C C . TRP A 1 278 ? -6.642 18.129 -13.080 1.00 94.88 278 TRP A C 1
ATOM 2198 O O . TRP A 1 278 ? -5.512 18.004 -13.555 1.00 94.88 278 TRP A O 1
ATOM 2208 N N . CYS A 1 279 ? -6.860 18.437 -11.809 1.00 90.56 279 CYS A N 1
ATOM 2209 C CA . CYS A 1 279 ? -5.800 18.571 -10.825 1.00 90.56 279 CYS A CA 1
ATOM 2210 C C . CYS A 1 279 ? -5.372 17.202 -10.274 1.00 90.56 279 CYS A C 1
ATOM 2212 O O . CYS A 1 279 ? -6.181 16.451 -9.729 1.00 90.56 279 CYS A O 1
ATOM 2214 N N . ARG A 1 280 ? -4.075 16.901 -10.351 1.00 86.88 280 ARG A N 1
ATOM 2215 C CA . ARG A 1 280 ? -3.410 15.854 -9.564 1.00 86.88 280 ARG A CA 1
ATOM 2216 C C . ARG A 1 280 ? -2.942 16.444 -8.220 1.00 86.88 280 ARG A C 1
ATOM 2218 O O . ARG A 1 280 ? -2.386 17.545 -8.233 1.00 86.88 280 ARG A O 1
ATOM 2225 N N . PRO A 1 281 ? -3.113 15.747 -7.079 1.00 80.25 281 PRO A N 1
ATOM 2226 C CA . PRO A 1 281 ? -2.493 16.144 -5.815 1.00 80.25 281 PRO A CA 1
ATOM 2227 C C . PRO A 1 281 ? -0.970 15.948 -5.865 1.00 80.25 281 PRO A C 1
ATOM 2229 O O . PRO A 1 281 ? -0.503 14.856 -6.198 1.00 80.25 281 PRO A O 1
ATOM 2232 N N . THR A 1 282 ? -0.207 16.968 -5.471 1.00 76.31 282 THR A N 1
ATOM 2233 C CA . THR A 1 282 ? 1.262 16.917 -5.356 1.00 76.31 282 THR A CA 1
ATOM 2234 C C . THR A 1 282 ? 1.692 17.064 -3.889 1.00 76.31 282 THR A C 1
ATOM 2236 O O . THR A 1 282 ? 0.983 17.638 -3.061 1.00 76.31 282 THR A O 1
ATOM 2239 N N . ASP A 1 283 ? 2.857 16.516 -3.535 1.00 60.22 283 ASP A N 1
ATOM 2240 C CA . ASP A 1 283 ? 3.355 16.414 -2.154 1.00 60.22 283 ASP A CA 1
ATOM 2241 C C . ASP A 1 283 ? 3.601 17.767 -1.456 1.00 60.22 283 ASP A C 1
ATOM 2243 O O . ASP A 1 283 ? 3.531 17.850 -0.230 1.00 60.22 283 ASP A O 1
ATOM 2247 N N . GLN A 1 284 ? 3.817 18.838 -2.222 1.00 49.59 284 GLN A N 1
ATOM 2248 C CA . GLN A 1 284 ? 4.057 20.202 -1.728 1.00 49.59 284 GLN A CA 1
ATOM 2249 C C . GLN A 1 284 ? 2.773 21.035 -1.534 1.00 49.59 284 GLN A C 1
ATOM 2251 O O . GLN A 1 284 ? 2.812 22.262 -1.608 1.00 49.59 284 GLN A O 1
ATOM 2256 N N . SER A 1 285 ? 1.624 20.397 -1.275 1.00 51.06 285 SER A N 1
ATOM 2257 C CA . SER A 1 285 ? 0.291 21.033 -1.132 1.00 51.06 285 SER A CA 1
ATOM 2258 C C . SER A 1 285 ? -0.209 21.808 -2.363 1.00 51.06 285 SER A C 1
ATOM 2260 O O . SER A 1 285 ? -1.183 22.554 -2.292 1.00 51.06 285 SER A O 1
ATOM 2262 N N . THR A 1 286 ? 0.435 21.604 -3.510 1.00 63.12 286 THR A N 1
ATOM 2263 C CA . THR A 1 286 ? 0.052 22.157 -4.808 1.00 63.12 286 THR A CA 1
ATOM 2264 C C . THR A 1 286 ? -0.789 21.160 -5.602 1.00 63.12 286 THR A C 1
ATOM 2266 O O . THR A 1 286 ? -0.682 19.944 -5.431 1.00 63.12 286 THR A O 1
ATOM 2269 N N . CYS A 1 287 ? -1.625 21.679 -6.500 1.00 70.12 287 CYS A N 1
ATOM 2270 C CA . CYS A 1 287 ? -2.243 20.893 -7.561 1.00 70.12 287 CYS A CA 1
ATOM 2271 C C . CYS A 1 287 ? -1.422 21.023 -8.849 1.00 70.12 287 CYS A C 1
ATOM 2273 O O . CYS A 1 287 ? -0.977 22.115 -9.204 1.00 70.12 287 CYS A O 1
ATOM 2275 N N . GLU A 1 288 ? -1.240 19.917 -9.566 1.00 86.81 288 GLU A N 1
ATOM 2276 C CA . GLU A 1 288 ? -0.683 19.923 -10.918 1.00 86.81 288 GLU A CA 1
ATOM 2277 C C . GLU A 1 288 ? -1.801 19.671 -11.930 1.00 86.81 288 GLU A C 1
ATOM 2279 O O . GLU A 1 288 ? -2.492 18.656 -11.860 1.00 86.81 288 GLU A O 1
ATOM 2284 N N . ILE A 1 289 ? -1.986 20.593 -12.875 1.00 91.31 289 ILE A N 1
ATOM 2285 C CA . ILE A 1 289 ? -3.018 20.470 -13.906 1.00 91.31 289 ILE A CA 1
ATOM 2286 C C . ILE A 1 289 ? -2.527 19.522 -15.001 1.00 91.31 289 ILE A C 1
ATOM 2288 O O . ILE A 1 289 ? -1.636 19.850 -15.788 1.00 91.31 289 ILE A O 1
ATOM 2292 N N . LEU A 1 290 ? -3.155 18.354 -15.077 1.00 93.75 290 LEU A N 1
ATOM 2293 C CA . LEU A 1 290 ? -2.958 17.383 -16.142 1.00 93.75 290 LEU A CA 1
ATOM 2294 C C . LEU A 1 290 ? -3.926 17.637 -17.303 1.00 93.75 290 LEU A C 1
ATOM 2296 O O . LEU A 1 290 ? -4.926 18.346 -17.188 1.00 93.75 290 LEU A O 1
ATOM 2300 N N . SER A 1 291 ? -3.615 17.066 -18.464 1.00 95.31 291 SER A N 1
ATOM 2301 C CA . SER A 1 291 ? -4.457 17.123 -19.663 1.00 95.31 291 SER A CA 1
ATOM 2302 C C . SER A 1 291 ? -4.535 15.750 -20.309 1.00 95.31 291 SER A C 1
ATOM 2304 O O . SER A 1 291 ? -3.508 15.088 -20.480 1.00 95.31 291 SER A O 1
ATOM 2306 N N . ALA A 1 292 ? -5.745 15.351 -20.690 1.00 95.56 292 ALA A N 1
ATOM 2307 C CA . ALA A 1 292 ? -5.998 14.103 -21.386 1.00 95.56 292 ALA A CA 1
ATOM 2308 C C . ALA A 1 292 ? -5.293 14.090 -22.752 1.00 95.56 292 ALA A C 1
ATOM 2310 O O . ALA A 1 292 ? -5.447 15.016 -23.550 1.00 95.56 292 ALA A O 1
ATOM 2311 N N . VAL A 1 293 ? -4.540 13.025 -23.023 1.00 95.94 293 VAL A N 1
ATOM 2312 C CA . VAL A 1 293 ? -4.017 12.695 -24.360 1.00 95.94 293 VAL A CA 1
ATOM 2313 C C . VAL A 1 293 ? -4.764 11.520 -24.989 1.00 95.94 293 VAL A C 1
ATOM 2315 O O . VAL A 1 293 ? -4.757 11.372 -26.206 1.00 95.94 293 VAL A O 1
ATOM 2318 N N . GLU A 1 294 ? -5.421 10.704 -24.166 1.00 93.69 294 GLU A N 1
ATOM 2319 C CA . GLU A 1 294 ? -6.219 9.549 -24.567 1.00 93.69 294 GLU A CA 1
ATOM 2320 C C . GLU A 1 294 ? -7.284 9.248 -23.496 1.00 93.69 294 GLU A C 1
ATOM 2322 O O . GLU A 1 294 ? -7.201 9.735 -22.366 1.00 93.69 294 GLU A O 1
ATOM 2327 N N . TRP A 1 295 ? -8.271 8.426 -23.847 1.00 94.06 295 TRP A N 1
ATOM 2328 C CA . TRP A 1 295 ? -9.246 7.854 -22.917 1.00 94.06 295 TRP A CA 1
ATOM 2329 C C . TRP A 1 295 ? -9.155 6.330 -22.997 1.00 94.06 295 TRP A C 1
ATOM 2331 O O . TRP A 1 295 ? -9.060 5.780 -24.096 1.00 94.06 295 TRP A O 1
ATOM 2341 N N . LYS A 1 296 ? -9.163 5.645 -21.851 1.00 90.56 296 LYS A N 1
ATOM 2342 C CA . LYS A 1 296 ? -9.008 4.183 -21.765 1.00 90.56 296 LYS A CA 1
ATOM 2343 C C . LYS A 1 296 ? -9.968 3.588 -20.745 1.00 90.56 296 LYS A C 1
ATOM 2345 O O . LYS A 1 296 ? -10.336 4.251 -19.778 1.00 90.56 296 LYS A O 1
ATOM 2350 N N . ALA A 1 297 ? -10.333 2.328 -20.965 1.00 85.06 297 ALA A N 1
ATOM 2351 C CA . ALA A 1 297 ? -11.031 1.531 -19.970 1.00 85.06 297 ALA A CA 1
ATOM 2352 C C . ALA A 1 297 ? -10.106 1.272 -18.771 1.00 85.06 297 ALA A C 1
ATOM 2354 O O . ALA A 1 297 ? -8.999 0.751 -18.928 1.00 85.06 297 ALA A O 1
ATOM 2355 N N . LEU A 1 298 ? -10.585 1.642 -17.591 1.00 82.62 298 LEU A N 1
ATOM 2356 C CA . LEU A 1 298 ? -10.044 1.307 -16.287 1.00 82.62 298 LEU A CA 1
ATOM 2357 C C . LEU A 1 298 ? -11.036 0.346 -15.628 1.00 82.62 298 LEU A C 1
ATOM 2359 O O . LEU A 1 298 ? -12.242 0.571 -15.665 1.00 82.62 298 LEU A O 1
ATOM 2363 N N . ILE A 1 299 ? -10.518 -0.720 -15.028 1.00 73.31 299 ILE A N 1
ATOM 2364 C CA . ILE A 1 299 ? -11.267 -1.492 -14.040 1.00 73.31 299 ILE A CA 1
ATOM 2365 C C . ILE A 1 299 ? -11.190 -0.691 -12.735 1.00 73.31 299 ILE A C 1
ATOM 2367 O O . ILE A 1 299 ? -10.098 -0.552 -12.179 1.00 73.31 299 ILE A O 1
ATOM 2371 N N . GLU A 1 300 ? -12.311 -0.105 -12.311 1.00 60.59 300 GLU A N 1
ATOM 2372 C CA . GLU A 1 300 ? -12.516 0.264 -10.907 1.00 60.59 300 GLU A CA 1
ATOM 2373 C C . GLU A 1 300 ? -13.359 -0.832 -10.236 1.00 60.59 300 GLU A C 1
ATOM 2375 O O . GLU A 1 300 ? -14.320 -1.341 -10.826 1.00 60.59 300 GLU A O 1
ATOM 2380 N N . ASP A 1 301 ? -12.946 -1.182 -9.018 1.00 49.94 301 ASP A N 1
ATOM 2381 C CA . ASP A 1 301 ? -13.613 -2.100 -8.092 1.00 49.94 301 ASP A CA 1
ATOM 2382 C C . ASP A 1 301 ? -14.416 -1.279 -7.059 1.00 49.94 301 ASP A C 1
ATOM 2384 O O . ASP A 1 301 ? -13.862 -0.254 -6.583 1.00 49.94 301 ASP A O 1
#

Radius of gyration: 31.89 Å; chains: 1; bounding box: 106×81×62 Å